Protein AF-X1B0P6-F1 (afdb_monomer)

Secondary structure (DSSP, 8-state):
------TT--HHHHHHHHHHT---------------TTEEEPPTTSPTT-EEEETTEEEEEETTEEEEP---HHHHHHHHHHHHHHHHHHHHHHHHHH---HHHHHHHHHHHHHHHHHHHHHH--TTSHHHHHHHTTSTTHHHHHTTEEE-TT--EEE-GGGTS--S---------SSHHHHHHHHHHHHSS--HHHHHHHHHTSS-S--HHHHHHHHHHH--

Organism: NCBI:txid412755

Sequence (223 aa):
ALVNEDENFSITDALDNAVSRLEANITDYERDIEEDSSKILADPDVRNYTYTFINDEPYYRENAFMRKIYATDKTLERIKGLQSIREITRNIINIQTEGCSRQHLKEQQAILNEKYDRFVKKYGYITSRGNNIAFRDDNDYPLLCSLEVVDENKNVTKADMFTKQTIRSLDKITEVDTANEALAVSLNELGKVDISFMTELYDNTAFKTKSIKCFIDIFNDCM

Structure (mmCIF, N/CA/C/O backbone):
data_AF-X1B0P6-F1
#
_entry.id   AF-X1B0P6-F1
#
loop_
_atom_site.group_PDB
_atom_site.id
_atom_site.type_symbol
_atom_site.label_atom_id
_atom_site.label_alt_id
_atom_site.label_comp_id
_atom_site.label_asym_id
_atom_site.label_entity_id
_atom_site.label_seq_id
_atom_site.pdbx_PDB_ins_code
_atom_site.Cartn_x
_atom_site.Cartn_y
_atom_site.Cartn_z
_atom_site.occupancy
_atom_site.B_iso_or_equiv
_atom_site.auth_seq_id
_atom_site.auth_comp_id
_atom_site.auth_asym_id
_atom_site.auth_atom_id
_atom_site.pdbx_PDB_model_num
ATOM 1 N N . ALA A 1 1 ? 28.193 -51.921 -2.097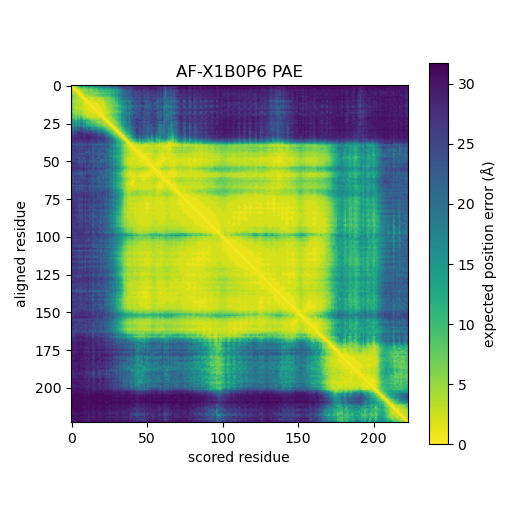 1.00 44.78 1 ALA A N 1
ATOM 2 C CA . ALA A 1 1 ? 27.839 -52.042 -0.674 1.00 44.78 1 ALA A CA 1
ATOM 3 C C . ALA A 1 1 ? 28.799 -51.158 0.109 1.00 44.78 1 ALA A C 1
ATOM 5 O O . ALA A 1 1 ? 29.995 -51.286 -0.097 1.00 44.78 1 ALA A O 1
ATOM 6 N N . LEU A 1 2 ? 28.287 -50.212 0.898 1.00 57.34 2 LEU A N 1
ATOM 7 C CA . LEU A 1 2 ? 29.070 -49.399 1.842 1.00 57.34 2 LEU A CA 1
ATOM 8 C C . LEU A 1 2 ? 28.795 -49.937 3.250 1.00 57.34 2 LEU A C 1
ATOM 10 O O . LEU A 1 2 ? 28.263 -49.236 4.103 1.00 57.34 2 LEU A O 1
ATOM 14 N N . VAL A 1 3 ? 29.030 -51.232 3.437 1.00 65.00 3 VAL A N 1
ATOM 15 C CA . VAL A 1 3 ? 28.874 -51.890 4.733 1.00 65.00 3 VAL A CA 1
ATOM 16 C C . VAL A 1 3 ? 30.272 -52.284 5.161 1.00 65.00 3 VAL A C 1
ATOM 18 O O . VAL A 1 3 ? 30.985 -52.928 4.394 1.00 65.00 3 VAL A O 1
ATOM 21 N N . ASN A 1 4 ? 30.685 -51.813 6.333 1.00 74.06 4 ASN A N 1
ATOM 22 C CA . ASN A 1 4 ? 31.932 -52.252 6.930 1.00 74.06 4 ASN A CA 1
ATOM 23 C C . ASN A 1 4 ? 31.707 -53.653 7.517 1.00 74.06 4 ASN A C 1
ATOM 25 O O . ASN A 1 4 ? 30.818 -53.817 8.348 1.00 74.06 4 ASN A O 1
ATOM 29 N N . GLU A 1 5 ? 32.459 -54.643 7.038 1.00 78.75 5 GLU A N 1
ATOM 30 C CA . GLU A 1 5 ? 32.327 -56.054 7.432 1.00 78.75 5 GLU A CA 1
ATOM 31 C C . GLU A 1 5 ? 33.299 -56.457 8.559 1.00 78.75 5 GLU A C 1
ATOM 33 O O . GLU A 1 5 ? 33.377 -57.630 8.913 1.00 78.75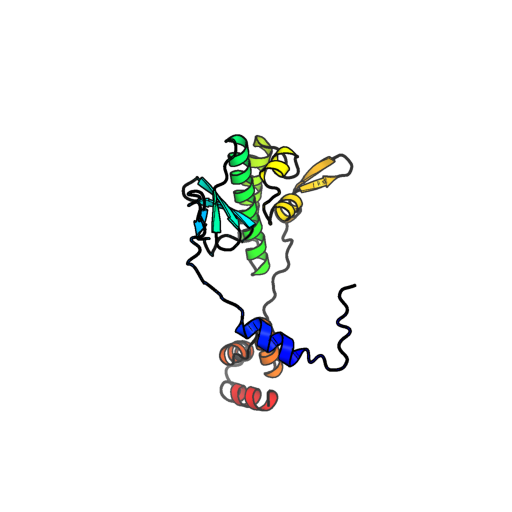 5 GLU A O 1
ATOM 38 N N . ASP A 1 6 ? 34.045 -55.508 9.133 1.00 82.31 6 ASP A N 1
ATOM 39 C CA . ASP A 1 6 ? 34.953 -55.770 10.253 1.00 82.31 6 ASP A CA 1
ATOM 40 C C . ASP A 1 6 ? 34.179 -55.891 11.582 1.00 82.31 6 ASP A C 1
ATOM 42 O O . ASP A 1 6 ? 33.569 -54.932 12.061 1.00 82.31 6 ASP A O 1
ATOM 46 N N . GLU A 1 7 ? 34.211 -57.086 12.183 1.00 74.69 7 GLU A N 1
ATOM 47 C CA . GLU A 1 7 ? 33.506 -57.424 13.430 1.00 74.69 7 GLU A CA 1
ATOM 48 C C . GLU A 1 7 ? 33.971 -56.606 14.646 1.00 74.69 7 GLU A C 1
ATOM 50 O O . GLU A 1 7 ? 33.211 -56.462 15.603 1.00 74.69 7 GLU A O 1
ATOM 55 N N . ASN A 1 8 ? 35.180 -56.035 14.614 1.00 81.81 8 ASN A N 1
ATOM 56 C CA . ASN A 1 8 ? 35.713 -55.179 15.681 1.00 81.81 8 ASN A CA 1
ATOM 57 C C . ASN A 1 8 ? 35.739 -53.696 15.288 1.00 81.81 8 ASN A C 1
ATOM 59 O O . ASN A 1 8 ? 36.448 -52.897 15.907 1.00 81.81 8 ASN A O 1
ATOM 63 N N . PHE A 1 9 ? 34.978 -53.306 14.264 1.00 83.00 9 PHE A N 1
ATOM 64 C CA . PHE A 1 9 ? 34.941 -51.921 13.830 1.00 83.00 9 PHE A CA 1
ATOM 65 C C . PHE A 1 9 ? 34.320 -51.003 14.884 1.00 83.00 9 PHE A C 1
ATOM 67 O O . PHE A 1 9 ? 33.126 -51.051 15.185 1.00 83.00 9 PHE A O 1
ATOM 74 N N . SER A 1 10 ? 35.141 -50.089 15.382 1.00 84.44 10 SER A N 1
ATOM 75 C CA . SER A 1 10 ? 34.731 -49.016 16.273 1.00 84.44 10 SER A CA 1
ATOM 76 C C . SER A 1 10 ? 34.546 -47.733 15.468 1.00 84.44 10 SER A C 1
ATOM 78 O O . SER A 1 10 ? 35.505 -47.156 14.950 1.00 84.44 10 SER A O 1
ATOM 80 N N . ILE A 1 11 ? 33.294 -47.276 15.353 1.00 84.38 11 ILE A N 1
ATOM 81 C CA . ILE A 1 11 ? 32.960 -46.020 14.662 1.00 84.38 11 ILE A CA 1
ATOM 82 C C . ILE A 1 11 ? 33.684 -44.843 15.315 1.00 84.38 11 ILE A C 1
ATOM 84 O O . ILE A 1 11 ? 34.140 -43.953 14.606 1.00 84.38 11 ILE A O 1
ATOM 88 N N . THR A 1 12 ? 33.804 -44.844 16.643 1.00 87.81 12 THR A N 1
ATOM 89 C CA . THR A 1 12 ? 34.483 -43.786 17.398 1.00 87.81 12 THR A CA 1
ATOM 90 C C . THR A 1 12 ? 35.958 -43.704 17.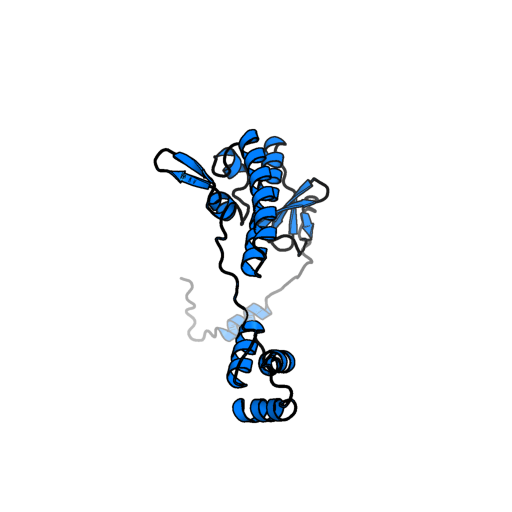033 1.00 87.81 12 THR A C 1
ATOM 92 O O . THR A 1 12 ? 36.417 -42.635 16.644 1.00 87.81 12 THR A O 1
ATOM 95 N N . ASP A 1 13 ? 36.668 -44.836 17.019 1.00 86.31 13 ASP A N 1
ATOM 96 C CA . ASP A 1 13 ? 38.093 -44.851 16.666 1.00 86.31 13 ASP A CA 1
ATOM 97 C C . ASP A 1 13 ? 38.309 -44.476 15.197 1.00 86.31 13 ASP A C 1
ATOM 99 O O . ASP A 1 13 ? 39.266 -43.784 14.849 1.00 86.31 13 ASP A O 1
ATOM 103 N N . ALA A 1 14 ? 37.396 -44.899 14.319 1.00 85.88 14 ALA A N 1
ATOM 104 C CA . ALA A 1 14 ? 37.435 -44.545 12.908 1.00 85.88 14 ALA A CA 1
ATOM 105 C C . ALA A 1 14 ? 37.194 -43.047 12.675 1.00 85.88 14 ALA A C 1
ATOM 107 O O . ALA A 1 14 ? 37.865 -42.449 11.829 1.00 85.88 14 ALA A O 1
ATOM 108 N N . LEU A 1 15 ? 36.271 -42.435 13.425 1.00 86.50 15 LEU A N 1
ATOM 109 C CA . LEU A 1 15 ? 36.003 -41.000 13.351 1.00 86.50 15 LEU A CA 1
ATOM 110 C C . LEU A 1 15 ? 37.196 -40.201 13.874 1.00 86.50 15 LEU A C 1
ATOM 112 O O . LEU A 1 15 ? 37.648 -39.280 13.197 1.00 86.50 15 LEU A O 1
ATOM 116 N N . ASP A 1 16 ? 37.743 -40.591 15.024 1.00 89.25 16 ASP A N 1
ATOM 117 C CA . ASP A 1 16 ? 38.897 -39.927 15.632 1.00 89.25 16 ASP A CA 1
ATOM 118 C C . ASP A 1 16 ? 40.119 -40.007 14.713 1.00 89.25 16 ASP A C 1
ATOM 120 O O . ASP A 1 16 ? 40.822 -39.015 14.502 1.00 89.25 16 ASP A O 1
ATOM 124 N N . ASN A 1 17 ? 40.332 -41.160 14.071 1.00 87.19 17 ASN A N 1
ATOM 125 C CA . ASN A 1 17 ? 41.396 -41.316 13.088 1.00 87.19 17 ASN A CA 1
ATOM 126 C C . ASN A 1 17 ? 41.166 -40.430 11.855 1.00 87.19 17 ASN A C 1
ATOM 128 O O . ASN A 1 17 ? 42.092 -39.754 11.407 1.00 87.19 17 ASN A O 1
ATOM 132 N N . ALA A 1 18 ? 39.943 -40.393 11.325 1.00 87.31 18 ALA A N 1
ATOM 133 C CA . ALA A 1 18 ? 39.602 -39.574 10.165 1.00 87.31 18 ALA A CA 1
ATOM 134 C C . ALA A 1 18 ? 39.774 -38.074 10.445 1.00 87.31 18 ALA A C 1
ATOM 136 O O . ALA A 1 18 ? 40.360 -37.366 9.628 1.00 87.31 18 ALA A O 1
ATOM 137 N N . VAL A 1 19 ? 39.336 -37.604 11.615 1.00 85.00 19 VAL A N 1
ATOM 138 C CA . VAL A 1 19 ? 39.513 -36.212 12.051 1.00 85.00 19 VAL A CA 1
ATOM 139 C C . VAL A 1 19 ? 40.994 -35.894 12.265 1.00 85.00 19 VAL A C 1
ATOM 141 O O . VAL A 1 19 ? 41.451 -34.840 11.834 1.00 85.00 19 VAL A O 1
AT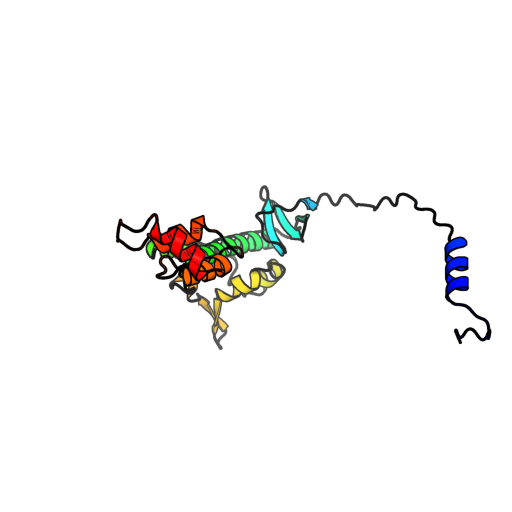OM 144 N N . SER A 1 20 ? 41.777 -36.812 12.846 1.00 84.88 20 SER A N 1
ATOM 145 C CA . SER A 1 20 ? 43.223 -36.608 13.060 1.00 84.88 20 SER A CA 1
ATOM 146 C C . SER A 1 20 ? 44.032 -36.472 11.765 1.00 84.88 20 SER A C 1
ATOM 148 O O . SER A 1 20 ? 45.100 -35.867 11.764 1.00 84.88 20 SER A O 1
ATOM 150 N N . ARG A 1 21 ? 43.523 -37.027 10.658 1.00 88.19 21 ARG A N 1
ATOM 151 C CA . ARG A 1 21 ? 44.134 -36.954 9.322 1.00 88.19 21 ARG A CA 1
ATOM 152 C C . ARG A 1 21 ? 43.580 -35.810 8.479 1.00 88.19 21 ARG A C 1
ATOM 154 O O . ARG A 1 21 ? 43.963 -35.674 7.318 1.00 88.19 21 ARG A O 1
ATOM 161 N N . LEU A 1 22 ? 42.648 -35.030 9.020 1.00 84.38 22 LEU A N 1
ATOM 162 C CA . LEU A 1 22 ? 42.034 -33.934 8.299 1.00 84.38 22 LEU A CA 1
ATOM 163 C C . LEU A 1 22 ? 43.005 -32.750 8.272 1.00 84.38 22 LEU A C 1
ATOM 165 O O . LEU A 1 22 ? 43.098 -31.966 9.212 1.00 84.38 22 LEU A O 1
ATOM 169 N N . GLU A 1 23 ? 43.741 -32.623 7.174 1.00 81.38 23 GLU A N 1
ATOM 170 C CA . GLU A 1 23 ? 44.542 -31.434 6.899 1.00 81.38 23 GLU A CA 1
ATOM 171 C C . GLU A 1 23 ? 43.618 -30.319 6.389 1.00 81.38 23 GLU A C 1
ATOM 173 O O . GLU A 1 23 ? 43.282 -30.248 5.206 1.00 81.38 23 GLU A O 1
ATOM 178 N N . ALA A 1 24 ? 43.161 -29.452 7.296 1.00 73.19 24 ALA A N 1
ATOM 179 C CA . ALA A 1 24 ? 42.415 -28.252 6.936 1.00 73.19 24 ALA A CA 1
ATOM 180 C C . ALA A 1 24 ? 43.377 -27.083 6.711 1.00 73.19 24 ALA A C 1
ATOM 182 O O . ALA A 1 24 ? 44.047 -26.628 7.636 1.00 73.19 24 ALA A O 1
ATOM 183 N N . ASN A 1 25 ? 43.392 -26.555 5.491 1.00 77.62 25 ASN A N 1
ATOM 184 C CA . ASN A 1 25 ? 43.953 -25.241 5.219 1.00 77.62 25 ASN A CA 1
ATOM 185 C C . ASN A 1 25 ? 42.791 -24.253 5.081 1.00 77.62 25 ASN A C 1
ATOM 187 O O . ASN A 1 25 ? 42.079 -24.265 4.077 1.00 77.62 25 ASN A O 1
ATOM 191 N N . ILE A 1 26 ? 42.552 -23.453 6.123 1.00 71.56 26 ILE A N 1
ATOM 192 C CA . ILE A 1 26 ? 41.569 -22.367 6.074 1.00 71.56 26 ILE A CA 1
ATOM 193 C C . ILE A 1 26 ? 42.264 -21.192 5.399 1.00 71.56 26 ILE A C 1
ATOM 195 O O . ILE A 1 26 ? 42.917 -20.378 6.046 1.00 71.56 26 ILE A O 1
ATOM 199 N N . THR A 1 27 ? 42.166 -21.146 4.077 1.00 71.31 27 THR A N 1
ATOM 200 C CA . THR A 1 27 ? 42.546 -19.963 3.313 1.00 71.31 27 THR A CA 1
ATOM 201 C C . THR A 1 27 ? 41.483 -18.893 3.505 1.00 71.31 27 THR A C 1
ATOM 203 O O . THR A 1 27 ? 40.291 -19.215 3.506 1.00 71.31 27 THR A O 1
ATOM 206 N N . ASP A 1 28 ? 41.893 -17.630 3.600 1.00 66.19 28 ASP A N 1
ATOM 207 C CA . ASP A 1 28 ? 40.962 -16.521 3.434 1.00 66.19 28 ASP A CA 1
ATOM 208 C C . ASP A 1 28 ? 40.307 -16.661 2.057 1.00 66.19 28 ASP A C 1
ATOM 210 O O . ASP A 1 28 ? 40.942 -16.521 1.012 1.00 66.19 28 ASP A O 1
ATOM 214 N N . TYR A 1 29 ? 39.031 -17.038 2.060 1.00 59.50 29 TYR A N 1
ATOM 215 C CA . TYR A 1 29 ? 38.205 -16.984 0.872 1.00 59.50 29 TYR A CA 1
ATOM 216 C C . TYR A 1 29 ? 37.745 -15.538 0.754 1.00 59.50 29 TYR A C 1
ATOM 218 O O . TYR A 1 29 ? 36.788 -15.125 1.420 1.00 59.50 29 TYR A O 1
ATOM 226 N N . GLU A 1 30 ? 38.442 -14.761 -0.072 1.00 56.84 30 GLU A N 1
ATOM 227 C CA . GLU A 1 30 ? 37.854 -13.557 -0.638 1.00 56.84 30 GLU A CA 1
ATOM 228 C C . GLU A 1 30 ? 36.607 -14.025 -1.387 1.00 56.84 30 GLU A C 1
ATOM 230 O O . GLU A 1 30 ? 36.666 -14.587 -2.479 1.00 56.84 30 GLU A O 1
ATOM 235 N N . ARG A 1 31 ? 35.439 -13.867 -0.753 1.00 51.94 31 ARG A N 1
ATOM 236 C CA . ARG A 1 31 ? 34.216 -13.785 -1.534 1.00 51.94 31 ARG A CA 1
ATOM 237 C C . ARG A 1 31 ? 34.496 -12.662 -2.512 1.00 51.94 31 ARG A C 1
ATOM 239 O O . ARG A 1 31 ? 34.721 -11.541 -2.057 1.00 51.94 31 ARG A O 1
ATOM 246 N N . ASP A 1 32 ? 34.424 -12.960 -3.803 1.00 44.69 32 ASP A N 1
ATOM 247 C CA . ASP A 1 32 ? 34.057 -11.965 -4.794 1.00 44.69 32 ASP A CA 1
ATOM 248 C C . ASP A 1 32 ? 32.690 -11.430 -4.347 1.00 44.69 32 ASP A C 1
ATOM 250 O O . ASP A 1 32 ? 31.621 -11.873 -4.769 1.00 44.69 32 ASP A O 1
ATOM 254 N N . ILE A 1 33 ? 32.703 -10.495 -3.398 1.00 49.81 33 ILE A N 1
ATOM 255 C CA . ILE A 1 33 ? 31.740 -9.425 -3.400 1.00 49.81 33 ILE A CA 1
ATOM 256 C C . ILE A 1 33 ? 32.116 -8.740 -4.703 1.00 49.81 33 ILE A C 1
ATOM 258 O O . ILE A 1 33 ? 32.972 -7.862 -4.725 1.00 49.81 33 ILE A O 1
ATOM 262 N N . GLU A 1 34 ? 31.536 -9.192 -5.819 1.00 46.44 34 GLU A N 1
ATOM 263 C CA . GLU A 1 34 ? 31.236 -8.242 -6.871 1.00 46.44 34 GLU A CA 1
ATOM 264 C C . GLU A 1 34 ? 30.593 -7.092 -6.103 1.00 46.44 34 GLU A C 1
ATOM 266 O O . GLU A 1 34 ? 29.517 -7.270 -5.517 1.00 46.44 34 GLU A O 1
ATOM 271 N N . GLU A 1 35 ? 31.331 -5.990 -5.941 1.00 47.66 35 GLU A N 1
ATOM 272 C CA . GLU A 1 35 ? 30.803 -4.727 -5.459 1.00 47.66 35 GLU A CA 1
ATOM 273 C C . GLU A 1 35 ? 29.733 -4.357 -6.473 1.00 47.66 35 GLU A C 1
ATOM 275 O O . GLU A 1 35 ? 29.943 -3.633 -7.445 1.00 47.66 35 GLU A O 1
ATOM 280 N N . ASP A 1 36 ? 28.567 -4.957 -6.291 1.00 54.19 36 ASP A N 1
ATOM 281 C CA . ASP A 1 36 ? 27.369 -4.644 -7.003 1.00 54.19 36 ASP A CA 1
ATOM 282 C C . ASP A 1 36 ? 27.026 -3.264 -6.471 1.00 54.19 36 ASP A C 1
ATOM 284 O O . ASP A 1 36 ? 26.333 -3.119 -5.468 1.00 54.19 36 ASP A O 1
ATOM 288 N N . SER A 1 37 ? 27.596 -2.239 -7.109 1.00 60.62 37 SER A N 1
ATOM 289 C CA . SER A 1 37 ? 27.368 -0.813 -6.841 1.00 60.62 37 SER A CA 1
ATOM 290 C C . SER A 1 37 ? 25.877 -0.443 -6.792 1.00 60.62 37 SER A C 1
ATOM 292 O O . SER A 1 37 ? 25.515 0.667 -6.414 1.00 60.62 37 SER A O 1
ATOM 294 N N . SER A 1 38 ? 24.998 -1.382 -7.153 1.00 71.50 38 SER A N 1
ATOM 295 C CA . SER A 1 38 ? 23.555 -1.326 -7.002 1.00 71.50 38 SER A CA 1
ATOM 296 C C . SER A 1 38 ? 23.027 -1.688 -5.601 1.00 71.50 38 SER A C 1
ATOM 298 O O . SER A 1 38 ? 21.827 -1.530 -5.377 1.00 71.50 38 SER A O 1
ATOM 300 N N . LYS A 1 39 ? 23.852 -2.162 -4.656 1.00 86.56 39 LYS A N 1
ATOM 301 C CA . LYS A 1 39 ? 23.427 -2.573 -3.307 1.00 86.56 39 LYS A CA 1
ATOM 302 C C . LYS A 1 39 ? 23.930 -1.623 -2.229 1.00 86.56 39 LYS A C 1
ATOM 304 O O . LYS A 1 39 ? 25.127 -1.418 -2.064 1.00 86.56 39 LYS A O 1
ATOM 309 N N . ILE A 1 40 ? 22.997 -1.107 -1.439 1.00 91.12 40 ILE A N 1
ATOM 310 C CA . ILE A 1 40 ? 23.271 -0.289 -0.252 1.00 91.12 40 ILE A CA 1
ATOM 311 C C . ILE A 1 40 ? 22.704 -0.968 0.998 1.00 91.12 40 ILE A C 1
ATOM 313 O O . ILE A 1 40 ? 21.907 -1.904 0.898 1.00 91.12 40 ILE A O 1
ATOM 317 N N . LEU A 1 41 ? 23.109 -0.511 2.184 1.00 92.69 41 LEU A N 1
ATOM 318 C CA . LEU A 1 41 ? 22.515 -0.977 3.439 1.00 92.69 41 LEU A CA 1
ATOM 319 C C . LEU A 1 41 ? 21.030 -0.604 3.510 1.00 92.69 41 LEU A C 1
ATOM 321 O O . LEU A 1 41 ? 20.624 0.462 3.052 1.00 92.69 41 LEU A O 1
ATOM 325 N N . ALA A 1 42 ? 20.226 -1.494 4.091 1.00 92.38 42 ALA A N 1
ATOM 326 C CA . ALA A 1 42 ? 18.806 -1.251 4.284 1.00 92.38 42 ALA A CA 1
ATOM 327 C C . ALA A 1 42 ? 18.527 -0.147 5.301 1.00 92.38 42 ALA A C 1
ATOM 329 O O . ALA A 1 42 ? 18.986 -0.201 6.439 1.00 92.38 42 ALA A O 1
ATOM 330 N N . ASP A 1 43 ? 17.686 0.797 4.888 1.00 92.19 43 ASP A N 1
ATOM 331 C CA . ASP A 1 43 ? 16.985 1.696 5.791 1.00 92.19 43 ASP A CA 1
ATOM 332 C C . ASP A 1 43 ? 16.052 0.880 6.718 1.00 92.19 43 ASP A C 1
ATOM 334 O O . ASP A 1 43 ? 15.212 0.111 6.216 1.00 92.19 43 ASP A O 1
ATOM 338 N N . PRO A 1 44 ? 16.195 0.994 8.053 1.00 91.50 44 PRO A N 1
ATOM 339 C CA . PRO A 1 44 ? 15.341 0.291 9.004 1.00 91.50 44 PRO A CA 1
ATOM 340 C C . PRO A 1 44 ? 13.860 0.678 8.889 1.00 91.50 44 PRO A C 1
ATOM 342 O O . PRO A 1 44 ? 13.017 -0.189 9.137 1.00 9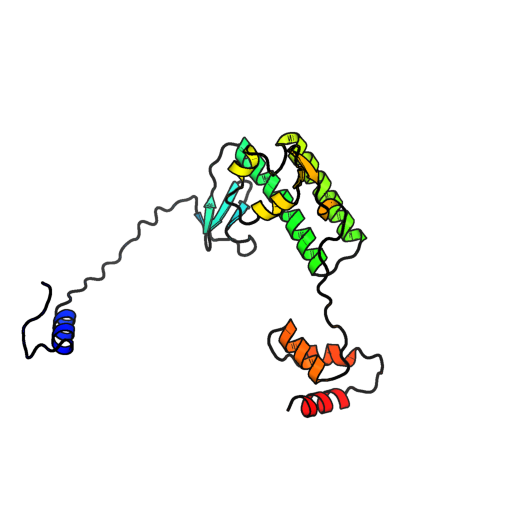1.50 44 PRO A O 1
ATOM 345 N N . ASP A 1 45 ? 13.544 1.900 8.451 1.00 91.31 45 ASP A N 1
ATOM 346 C CA . ASP A 1 45 ? 12.177 2.435 8.387 1.00 91.31 45 ASP A CA 1
ATOM 347 C C . ASP A 1 45 ? 11.397 1.925 7.164 1.00 91.31 45 ASP A C 1
ATOM 349 O O . ASP A 1 45 ? 10.163 1.898 7.147 1.00 91.31 45 ASP A O 1
ATOM 353 N N . VAL A 1 46 ? 12.097 1.457 6.128 1.00 93.06 46 VAL A N 1
ATOM 354 C CA . VAL A 1 46 ? 11.474 0.925 4.908 1.00 93.06 46 VAL A CA 1
ATOM 355 C C . VAL A 1 46 ? 11.126 -0.540 5.096 1.00 93.06 46 VAL A C 1
ATOM 357 O O . VAL A 1 46 ? 12.016 -1.347 5.281 1.00 93.06 46 VAL A O 1
ATOM 360 N N . ARG A 1 47 ? 9.869 -0.959 4.966 1.00 93.19 47 ARG A N 1
ATOM 361 C CA . ARG A 1 47 ? 9.478 -2.368 5.172 1.00 93.19 47 ARG A CA 1
ATOM 362 C C . ARG A 1 47 ? 10.247 -3.348 4.265 1.00 93.19 47 ARG A C 1
ATOM 364 O O . ARG A 1 47 ? 10.507 -3.071 3.095 1.00 93.19 47 ARG A O 1
ATOM 371 N N . ASN A 1 48 ? 10.588 -4.525 4.792 1.00 95.75 48 ASN A N 1
ATOM 372 C CA . ASN A 1 48 ? 11.270 -5.559 4.010 1.00 95.75 48 ASN A CA 1
ATOM 373 C C . ASN A 1 48 ? 10.408 -6.046 2.828 1.00 95.75 48 ASN A C 1
ATOM 375 O O . ASN A 1 48 ? 9.185 -6.137 2.964 1.00 95.75 48 ASN A O 1
ATOM 379 N N . TYR A 1 49 ? 11.048 -6.391 1.708 1.00 96.12 49 TYR A N 1
ATOM 380 C CA . TYR A 1 49 ? 10.410 -6.836 0.462 1.00 96.12 49 TYR A CA 1
ATOM 381 C C . TYR A 1 49 ? 9.472 -5.797 -0.160 1.00 96.12 49 TYR A C 1
ATOM 383 O O . TYR A 1 49 ? 8.411 -6.130 -0.687 1.00 96.12 49 TYR A O 1
ATOM 391 N N . THR A 1 50 ? 9.851 -4.520 -0.080 1.00 97.25 50 THR A N 1
ATOM 392 C CA . THR A 1 50 ? 9.094 -3.421 -0.688 1.00 97.25 50 THR A CA 1
ATOM 393 C C . THR A 1 50 ? 9.987 -2.511 -1.522 1.00 97.25 50 THR A C 1
ATOM 395 O O . THR A 1 50 ? 11.196 -2.406 -1.286 1.00 97.25 50 THR A O 1
ATOM 398 N N . TYR A 1 51 ? 9.386 -1.849 -2.510 1.00 96.62 51 TYR A N 1
ATOM 399 C CA . TYR A 1 51 ? 10.038 -0.788 -3.273 1.00 96.62 51 TYR A CA 1
ATOM 400 C C . TYR A 1 51 ? 10.099 0.513 -2.473 1.00 96.62 51 TYR A C 1
ATOM 402 O O . TYR A 1 51 ? 9.129 0.881 -1.808 1.00 96.62 51 TYR A O 1
ATOM 410 N N . THR A 1 52 ? 11.194 1.251 -2.607 1.00 95.69 52 THR A N 1
ATOM 411 C CA . THR A 1 52 ? 11.375 2.609 -2.081 1.00 95.69 52 THR A CA 1
ATOM 412 C C . THR A 1 52 ? 12.165 3.453 -3.079 1.00 95.69 52 THR A C 1
ATOM 414 O O . THR A 1 52 ? 12.767 2.910 -4.005 1.00 95.69 52 THR A O 1
ATOM 417 N N . PHE A 1 53 ? 12.163 4.773 -2.916 1.00 93.62 53 PHE A N 1
ATOM 418 C CA . PHE A 1 53 ? 12.973 5.677 -3.731 1.00 93.62 53 PHE A CA 1
ATOM 419 C C . PHE A 1 53 ? 13.908 6.474 -2.833 1.00 93.62 53 PHE A C 1
ATOM 421 O O . PHE A 1 53 ? 13.462 7.132 -1.896 1.00 93.62 53 PHE A O 1
ATOM 428 N N . ILE A 1 54 ? 15.199 6.437 -3.145 1.00 90.88 54 ILE A N 1
ATOM 429 C CA . ILE A 1 54 ? 16.246 7.168 -2.431 1.00 90.88 54 ILE A CA 1
ATOM 430 C C . ILE A 1 54 ? 16.897 8.098 -3.447 1.00 90.88 54 ILE A C 1
ATOM 432 O O . ILE A 1 54 ? 17.396 7.635 -4.467 1.00 90.88 54 ILE A O 1
ATOM 436 N N . ASN A 1 55 ? 16.861 9.410 -3.194 1.00 87.25 55 ASN A N 1
ATOM 437 C CA . ASN A 1 55 ? 17.345 10.437 -4.130 1.00 87.25 55 ASN A CA 1
ATOM 438 C C . ASN A 1 55 ? 16.746 10.299 -5.547 1.00 87.25 55 ASN A C 1
ATOM 440 O O . ASN A 1 55 ? 17.463 10.374 -6.539 1.00 87.25 55 ASN A O 1
ATOM 444 N N . ASP A 1 56 ? 15.432 10.052 -5.627 1.00 86.25 56 ASP A N 1
ATOM 445 C CA . ASP A 1 56 ? 14.684 9.768 -6.867 1.00 86.25 56 ASP A CA 1
ATOM 446 C C . ASP A 1 56 ? 15.106 8.495 -7.632 1.00 86.25 56 ASP A C 1
ATOM 448 O O . ASP A 1 56 ? 14.557 8.208 -8.698 1.00 86.25 56 ASP A O 1
ATOM 452 N N . GLU A 1 57 ? 15.987 7.667 -7.070 1.00 90.31 57 GLU A N 1
ATOM 453 C CA . GLU A 1 57 ? 16.354 6.376 -7.645 1.00 90.31 57 GLU A CA 1
ATOM 454 C C . GLU A 1 57 ? 15.572 5.221 -6.997 1.00 90.31 57 GLU A C 1
ATOM 456 O O . GLU A 1 57 ? 15.423 5.188 -5.774 1.00 90.31 57 GLU A O 1
ATOM 461 N N . PRO A 1 58 ? 15.080 4.251 -7.785 1.00 93.12 58 PRO A N 1
ATOM 462 C CA . PRO A 1 58 ? 14.273 3.141 -7.291 1.00 93.12 58 PRO A CA 1
ATOM 463 C C . PRO A 1 58 ? 15.144 2.041 -6.666 1.00 93.12 58 PRO A C 1
ATOM 465 O O . PRO A 1 58 ? 16.066 1.512 -7.291 1.00 93.12 58 PRO A O 1
ATOM 468 N N . TYR A 1 59 ? 14.782 1.621 -5.462 1.00 95.44 59 TYR A N 1
ATOM 469 C CA . TYR A 1 59 ? 15.390 0.508 -4.744 1.00 95.44 59 TYR A CA 1
ATOM 470 C C . TYR A 1 59 ? 14.324 -0.490 -4.296 1.00 95.44 59 TYR A C 1
ATOM 472 O O . TYR A 1 59 ? 13.153 -0.153 -4.129 1.00 95.44 59 TYR A O 1
ATOM 480 N N . TYR A 1 60 ? 14.735 -1.731 -4.080 1.00 95.62 60 TYR A N 1
ATOM 481 C CA . TYR A 1 60 ? 13.919 -2.779 -3.484 1.00 95.62 60 TYR A CA 1
ATOM 482 C C . TYR A 1 60 ? 14.657 -3.369 -2.287 1.00 95.62 60 TYR A C 1
ATOM 484 O O . TYR A 1 60 ? 15.817 -3.773 -2.409 1.00 95.62 60 TYR A O 1
ATOM 492 N N . ARG A 1 61 ? 14.011 -3.370 -1.116 1.00 95.50 61 ARG A N 1
ATOM 493 C CA . ARG A 1 61 ? 14.618 -3.866 0.124 1.00 95.50 61 ARG A CA 1
ATOM 494 C C . ARG A 1 61 ? 14.559 -5.391 0.170 1.00 95.50 61 ARG A C 1
ATOM 496 O O . ARG A 1 61 ? 13.478 -5.970 0.188 1.00 95.50 61 ARG A O 1
ATOM 503 N N . GLU A 1 62 ? 15.720 -6.019 0.291 1.00 93.94 62 GLU A N 1
ATOM 504 C CA . GLU A 1 62 ? 15.904 -7.455 0.497 1.00 93.94 62 GLU A CA 1
ATOM 505 C C . GLU A 1 62 ? 16.716 -7.667 1.782 1.00 93.94 62 GLU A C 1
ATOM 507 O O . GLU A 1 62 ? 17.947 -7.627 1.808 1.00 93.94 62 GLU A O 1
ATOM 512 N N . ASN A 1 63 ? 16.005 -7.899 2.883 1.00 93.12 63 ASN A N 1
ATOM 513 C CA . ASN A 1 63 ? 16.550 -8.087 4.224 1.00 93.12 63 ASN A CA 1
ATOM 514 C C . ASN A 1 63 ? 17.416 -6.904 4.690 1.00 93.12 63 ASN A C 1
ATOM 516 O O . ASN A 1 63 ? 16.884 -5.843 5.037 1.00 93.12 63 ASN A O 1
ATOM 520 N N . ALA A 1 64 ? 18.732 -7.116 4.742 1.00 93.44 64 ALA A N 1
ATOM 521 C CA . ALA A 1 64 ? 19.732 -6.162 5.211 1.00 93.44 64 ALA A CA 1
ATOM 522 C C . ALA A 1 64 ? 20.234 -5.216 4.109 1.00 93.44 64 ALA A C 1
ATOM 524 O O . ALA A 1 64 ? 20.980 -4.284 4.403 1.00 93.44 64 ALA A O 1
ATOM 525 N N . PHE A 1 65 ? 19.823 -5.436 2.859 1.00 93.56 65 PHE A N 1
ATOM 526 C CA . PHE A 1 65 ? 20.288 -4.669 1.710 1.00 93.56 65 PHE A CA 1
ATOM 527 C C . PHE A 1 65 ? 19.122 -4.047 0.945 1.00 93.56 65 PHE A C 1
ATOM 529 O O . PHE A 1 65 ? 17.994 -4.540 0.979 1.00 93.56 65 PHE A O 1
ATOM 536 N N . MET A 1 66 ? 19.399 -2.972 0.218 1.00 94.38 66 MET A N 1
ATOM 537 C CA . MET A 1 66 ? 18.512 -2.434 -0.808 1.00 94.38 66 MET A CA 1
ATOM 538 C C . MET A 1 66 ? 19.202 -2.539 -2.148 1.00 94.38 66 MET A C 1
ATOM 540 O O . MET A 1 66 ? 20.311 -2.040 -2.316 1.00 94.38 66 MET A O 1
ATOM 544 N N . ARG A 1 67 ? 18.532 -3.177 -3.100 1.00 93.62 67 ARG A N 1
ATOM 545 C CA . ARG A 1 67 ? 19.027 -3.388 -4.454 1.00 93.62 67 ARG A CA 1
ATOM 546 C C . ARG A 1 67 ? 18.378 -2.386 -5.396 1.00 93.62 67 ARG A C 1
ATOM 548 O O . ARG A 1 67 ? 17.151 -2.287 -5.441 1.00 93.62 67 ARG A O 1
ATOM 555 N N . LYS A 1 68 ? 19.185 -1.667 -6.169 1.00 93.06 68 LYS A N 1
ATOM 556 C CA . LYS A 1 68 ? 18.709 -0.730 -7.186 1.00 93.06 68 LYS A CA 1
ATOM 557 C C . LYS A 1 68 ? 17.910 -1.479 -8.248 1.00 93.06 68 LYS A C 1
ATOM 559 O O . LYS A 1 68 ? 18.268 -2.582 -8.673 1.00 93.06 68 LYS A O 1
ATOM 564 N N . ILE A 1 69 ? 16.805 -0.883 -8.671 1.00 92.25 69 ILE A N 1
ATOM 565 C CA . ILE A 1 69 ? 15.938 -1.435 -9.707 1.00 92.25 69 ILE A CA 1
ATOM 566 C C . ILE A 1 69 ? 16.243 -0.755 -11.035 1.00 92.25 69 ILE A C 1
ATOM 568 O O . ILE A 1 69 ? 16.123 0.457 -11.173 1.00 92.25 69 ILE A O 1
ATOM 572 N N . TYR A 1 70 ? 16.560 -1.555 -12.047 1.00 88.94 70 TYR A N 1
ATOM 573 C CA . TYR A 1 70 ? 16.683 -1.077 -13.418 1.00 88.94 70 TYR A CA 1
ATOM 574 C C . TYR A 1 70 ? 15.427 -1.468 -14.193 1.00 88.94 70 TYR A C 1
ATOM 576 O O . TYR A 1 70 ? 15.157 -2.648 -14.413 1.00 88.94 70 TYR A O 1
ATOM 584 N N . ALA A 1 71 ? 14.635 -0.476 -14.591 1.00 88.44 71 ALA A N 1
ATOM 585 C CA . ALA A 1 71 ? 13.446 -0.674 -15.408 1.00 88.44 71 ALA A CA 1
ATOM 586 C C . ALA A 1 71 ? 13.225 0.533 -16.326 1.00 88.44 71 ALA A C 1
ATOM 588 O O . ALA A 1 71 ? 13.790 1.601 -16.116 1.00 88.44 71 ALA A O 1
ATOM 589 N N . THR A 1 72 ? 12.382 0.371 -17.347 1.00 92.75 72 THR A N 1
ATOM 590 C CA . THR A 1 72 ? 12.009 1.478 -18.245 1.00 92.75 72 THR A CA 1
ATOM 591 C C . THR A 1 72 ? 11.294 2.595 -17.482 1.00 92.75 72 THR A C 1
ATOM 593 O O . THR A 1 72 ? 10.524 2.282 -16.569 1.00 92.75 72 THR A O 1
ATOM 596 N N . ASP A 1 73 ? 11.410 3.847 -17.932 1.00 91.94 73 ASP A N 1
ATOM 597 C CA . ASP A 1 73 ? 10.758 5.019 -17.317 1.00 91.94 73 ASP A CA 1
ATOM 598 C C . ASP A 1 73 ? 9.273 4.788 -17.019 1.00 91.94 73 ASP A C 1
ATOM 600 O O . ASP A 1 73 ? 8.785 5.070 -15.931 1.00 91.94 73 ASP A O 1
ATOM 604 N N . LYS A 1 74 ? 8.542 4.171 -17.956 1.00 92.56 74 LYS A N 1
ATOM 605 C CA . LYS A 1 74 ? 7.115 3.866 -17.781 1.00 92.56 74 LYS A CA 1
ATOM 606 C C . LYS A 1 74 ? 6.841 2.898 -16.624 1.00 92.56 74 LYS A C 1
ATOM 608 O O . LYS A 1 74 ? 5.796 2.993 -15.985 1.00 92.56 74 LYS A O 1
ATOM 613 N N . THR A 1 75 ? 7.736 1.945 -16.381 1.00 93.62 75 THR A N 1
ATOM 614 C CA . THR A 1 75 ? 7.638 1.000 -15.260 1.00 93.62 75 THR A CA 1
ATOM 615 C C . THR A 1 75 ? 8.015 1.687 -13.954 1.00 93.62 75 THR A C 1
ATOM 617 O O . THR A 1 75 ? 7.288 1.534 -12.979 1.00 93.62 75 THR A O 1
ATOM 620 N N . LEU A 1 76 ? 9.071 2.504 -13.944 1.00 94.19 76 LEU A N 1
ATOM 621 C CA . LEU A 1 76 ? 9.475 3.272 -12.762 1.00 94.19 76 LEU A CA 1
ATOM 622 C C . LEU A 1 76 ? 8.380 4.227 -12.298 1.00 94.19 76 LEU A C 1
ATOM 624 O O . LEU A 1 76 ? 8.037 4.269 -11.121 1.00 94.19 76 LEU A O 1
ATOM 628 N N . GLU A 1 77 ? 7.752 4.914 -13.241 1.00 95.06 77 GLU A N 1
ATOM 629 C CA . GLU A 1 77 ? 6.621 5.792 -12.983 1.00 95.06 77 GLU A CA 1
ATOM 630 C C . GLU A 1 77 ? 5.404 5.058 -12.391 1.00 95.06 77 GLU A C 1
ATOM 632 O O . GLU A 1 77 ? 4.693 5.604 -11.543 1.00 95.06 77 GLU A O 1
ATOM 637 N N . ARG A 1 78 ? 5.159 3.807 -12.810 1.00 96.62 78 ARG A N 1
ATOM 638 C CA . ARG A 1 78 ? 4.127 2.953 -12.199 1.00 96.62 78 ARG A CA 1
ATOM 639 C C . ARG A 1 78 ? 4.504 2.565 -10.777 1.00 96.62 78 ARG A C 1
ATOM 641 O O . ARG A 1 78 ? 3.657 2.683 -9.898 1.00 96.62 78 ARG A O 1
ATOM 648 N N . ILE A 1 79 ? 5.751 2.142 -10.554 1.00 96.50 79 ILE A N 1
ATOM 649 C CA . ILE A 1 79 ? 6.260 1.776 -9.225 1.00 96.50 79 ILE A CA 1
ATOM 650 C C . ILE A 1 79 ? 6.133 2.970 -8.275 1.00 96.50 79 ILE A C 1
ATOM 652 O O . ILE A 1 79 ? 5.549 2.823 -7.207 1.00 96.50 79 ILE A O 1
ATOM 656 N N . LYS A 1 80 ? 6.566 4.167 -8.691 1.00 96.06 80 LYS A N 1
ATOM 657 C CA . LYS A 1 80 ? 6.453 5.411 -7.908 1.00 96.06 80 LYS A CA 1
ATOM 658 C C . LYS A 1 80 ? 4.999 5.741 -7.560 1.00 96.06 80 LYS A C 1
ATOM 660 O O . LYS A 1 80 ? 4.682 6.096 -6.427 1.00 96.06 80 LYS A O 1
ATOM 665 N N . GLY A 1 81 ? 4.092 5.593 -8.527 1.00 96.50 81 GLY A N 1
ATOM 666 C CA . GLY A 1 81 ? 2.660 5.799 -8.311 1.00 96.50 81 GLY A CA 1
ATOM 667 C C . GLY A 1 81 ? 2.051 4.815 -7.307 1.00 96.50 81 GLY A C 1
ATOM 668 O O . GLY A 1 81 ? 1.347 5.235 -6.390 1.00 96.50 81 GLY A O 1
ATOM 669 N N . LEU A 1 82 ? 2.350 3.521 -7.450 1.00 97.50 82 LEU A N 1
ATOM 670 C CA . LEU A 1 82 ? 1.837 2.461 -6.573 1.00 97.50 82 LEU A CA 1
ATOM 671 C C . LEU A 1 82 ? 2.430 2.542 -5.164 1.00 97.50 82 LEU A C 1
ATOM 673 O O . LEU A 1 82 ? 1.692 2.409 -4.192 1.00 97.50 82 LEU A O 1
ATOM 677 N N . GLN A 1 83 ? 3.722 2.847 -5.041 1.00 96.56 83 GLN A N 1
ATOM 678 C CA . GLN A 1 83 ? 4.386 3.115 -3.765 1.00 96.56 83 GLN A CA 1
ATOM 679 C C . GLN A 1 83 ? 3.703 4.264 -3.012 1.00 96.56 83 GLN A C 1
ATOM 681 O O . GLN A 1 83 ? 3.387 4.119 -1.834 1.00 96.56 83 GLN A O 1
ATOM 686 N N . SER A 1 84 ? 3.401 5.377 -3.691 1.00 96.44 84 SER A N 1
ATOM 687 C CA . SER A 1 84 ? 2.710 6.507 -3.057 1.00 96.44 84 SER A CA 1
ATOM 688 C C . SER A 1 84 ? 1.316 6.118 -2.547 1.00 96.44 84 SER A C 1
ATOM 690 O O . SER A 1 84 ? 0.937 6.499 -1.442 1.00 96.44 84 SER A O 1
ATOM 692 N N . ILE A 1 85 ? 0.557 5.323 -3.312 1.00 97.94 85 ILE A N 1
ATOM 693 C CA . ILE A 1 85 ? -0.753 4.810 -2.874 1.00 97.94 85 ILE A CA 1
ATOM 694 C C . ILE A 1 85 ? -0.594 3.855 -1.680 1.00 97.94 85 ILE A C 1
ATOM 696 O O . ILE A 1 85 ? -1.399 3.904 -0.746 1.00 97.94 85 ILE A O 1
ATOM 700 N N . ARG A 1 86 ? 0.447 3.016 -1.679 1.00 97.12 86 ARG A N 1
ATOM 701 C CA . ARG A 1 86 ? 0.764 2.071 -0.596 1.00 97.12 86 ARG A CA 1
ATOM 702 C C . ARG A 1 86 ? 1.045 2.791 0.711 1.00 97.12 86 ARG A C 1
ATOM 704 O O . ARG A 1 86 ? 0.478 2.413 1.730 1.00 97.12 86 ARG A O 1
ATOM 711 N N . GLU A 1 87 ? 1.873 3.829 0.684 1.00 96.12 87 GLU A N 1
ATOM 712 C CA . GLU A 1 87 ? 2.211 4.624 1.871 1.00 96.12 87 GLU A CA 1
ATOM 713 C C . GLU A 1 87 ? 0.965 5.241 2.506 1.00 96.12 87 GLU A C 1
ATOM 715 O O . GLU A 1 87 ? 0.743 5.086 3.705 1.00 96.12 87 GLU A O 1
ATOM 720 N N . ILE A 1 88 ? 0.094 5.850 1.698 1.00 96.88 88 ILE A N 1
ATOM 721 C CA . ILE A 1 88 ? -1.165 6.434 2.186 1.00 96.88 88 ILE A CA 1
ATOM 722 C C . ILE A 1 88 ? -2.092 5.344 2.733 1.00 96.88 88 ILE A C 1
ATOM 724 O O . ILE A 1 88 ? -2.700 5.511 3.787 1.00 96.88 88 ILE A O 1
ATOM 728 N N . THR A 1 89 ? -2.184 4.210 2.040 1.00 96.75 89 THR A N 1
ATOM 729 C CA . THR A 1 89 ? -3.003 3.067 2.463 1.00 96.75 89 THR A CA 1
ATOM 730 C C . THR A 1 89 ? -2.537 2.516 3.810 1.00 96.75 89 THR A C 1
ATOM 732 O O . THR A 1 89 ? -3.348 2.322 4.715 1.00 96.75 89 THR A O 1
ATOM 735 N N . ARG A 1 90 ? -1.227 2.316 3.984 1.00 95.31 90 ARG A N 1
ATOM 736 C CA . ARG A 1 90 ? -0.628 1.888 5.253 1.00 95.31 90 ARG A CA 1
ATOM 737 C C . ARG A 1 90 ? -0.832 2.927 6.351 1.00 95.31 90 ARG A C 1
ATOM 739 O O . ARG A 1 90 ? -1.184 2.545 7.461 1.00 95.31 90 ARG A O 1
ATOM 746 N N . ASN A 1 91 ? -0.712 4.215 6.035 1.00 94.62 91 ASN A N 1
ATOM 747 C CA . ASN A 1 91 ? -1.012 5.282 6.986 1.00 94.62 91 ASN A CA 1
ATOM 748 C C . ASN A 1 91 ? -2.473 5.220 7.464 1.00 94.62 91 ASN A C 1
ATOM 750 O O . ASN A 1 91 ? -2.724 5.229 8.663 1.00 94.62 91 ASN A O 1
ATOM 754 N N . ILE A 1 92 ? -3.435 5.064 6.545 1.00 94.94 92 ILE A N 1
ATOM 755 C CA . ILE A 1 92 ? -4.864 4.918 6.873 1.00 94.94 92 ILE A CA 1
ATOM 756 C C . ILE A 1 92 ? -5.116 3.706 7.784 1.00 94.94 92 ILE A C 1
ATOM 758 O O . ILE A 1 92 ? -5.927 3.791 8.706 1.00 94.94 92 ILE A O 1
ATOM 762 N N . ILE A 1 93 ? -4.433 2.586 7.539 1.00 94.12 93 ILE A N 1
ATOM 763 C CA . ILE A 1 93 ? -4.515 1.391 8.390 1.00 94.12 93 ILE A CA 1
ATOM 764 C C . ILE A 1 93 ? -3.991 1.697 9.794 1.00 94.12 93 ILE A C 1
ATOM 766 O O . ILE A 1 93 ? -4.671 1.386 10.773 1.00 94.12 93 ILE A O 1
ATOM 770 N N . ASN A 1 94 ? -2.825 2.334 9.895 1.00 92.44 94 ASN A N 1
ATOM 771 C CA . ASN A 1 94 ? -2.197 2.659 11.174 1.00 92.44 94 ASN A CA 1
ATOM 772 C C . ASN A 1 94 ? -3.073 3.609 12.000 1.00 92.44 94 ASN A C 1
ATOM 774 O O . ASN A 1 94 ? -3.428 3.267 13.124 1.00 92.44 94 ASN A O 1
ATOM 778 N N . ILE A 1 95 ? -3.541 4.725 11.425 1.00 91.31 95 ILE A N 1
ATOM 779 C CA . ILE A 1 95 ? -4.379 5.688 12.164 1.00 91.31 95 ILE A CA 1
ATOM 780 C C . ILE A 1 95 ? -5.719 5.088 12.609 1.00 91.31 95 ILE A C 1
ATOM 782 O O . ILE A 1 95 ? -6.262 5.475 13.641 1.00 91.31 95 ILE A O 1
ATOM 786 N N . GLN A 1 96 ? -6.296 4.154 11.842 1.00 91.06 96 GLN A N 1
ATOM 787 C CA . GLN A 1 96 ? -7.525 3.472 12.262 1.00 91.06 96 GLN A CA 1
ATOM 788 C C . GLN A 1 96 ? -7.249 2.478 13.389 1.00 91.06 96 GLN A C 1
ATOM 790 O O . GLN A 1 96 ? -8.064 2.359 14.300 1.00 91.06 96 GLN A O 1
ATOM 795 N N . THR A 1 97 ? -6.103 1.800 13.333 1.00 89.38 97 THR A N 1
ATOM 796 C CA . THR A 1 97 ? -5.666 0.830 14.345 1.00 89.38 97 THR A CA 1
ATOM 797 C C . THR A 1 97 ? -5.373 1.517 15.680 1.00 89.38 97 THR A C 1
ATOM 799 O O . THR A 1 97 ? -5.831 1.047 16.719 1.00 89.38 97 THR A O 1
ATOM 802 N N . GLU A 1 98 ? -4.673 2.653 15.650 1.00 86.81 98 GLU A N 1
ATOM 803 C CA . GLU A 1 98 ? -4.315 3.459 16.829 1.00 86.81 98 GLU A CA 1
ATOM 804 C C . GLU A 1 98 ? -5.499 4.240 17.420 1.00 86.81 98 GLU A C 1
ATOM 806 O O . GLU A 1 98 ? -5.451 4.658 18.574 1.00 86.81 98 GLU A O 1
ATOM 811 N N . GLY A 1 99 ? -6.570 4.415 16.642 1.00 83.50 99 GLY A N 1
ATOM 812 C CA . GLY A 1 99 ? -7.703 5.264 16.989 1.00 83.50 99 GLY A CA 1
ATOM 813 C C . GLY A 1 99 ? -7.484 6.702 16.515 1.00 83.50 99 GLY A C 1
ATOM 814 O O . GLY A 1 99 ? -6.610 7.419 16.991 1.00 83.50 99 GLY A O 1
ATOM 815 N N . CYS A 1 100 ? -8.315 7.156 15.576 1.00 82.19 100 CYS A N 1
ATOM 816 C CA . CYS A 1 100 ? -8.253 8.512 15.033 1.00 82.19 100 CYS A CA 1
ATOM 817 C C . CYS A 1 100 ? -9.627 9.184 15.007 1.00 82.19 100 CYS A C 1
ATOM 819 O O . CYS A 1 100 ? -10.679 8.541 15.056 1.00 82.19 100 CYS A O 1
ATOM 821 N N . SER A 1 101 ? -9.626 10.515 14.907 1.00 86.88 101 SER A N 1
ATOM 822 C CA . SER A 1 101 ? -10.862 11.271 14.739 1.00 86.88 101 SER A CA 1
ATOM 823 C C . SER A 1 101 ? -11.455 11.051 13.343 1.00 86.88 101 SER A C 1
ATOM 825 O O . SER A 1 101 ? -10.743 10.885 12.349 1.00 86.88 101 SER A O 1
ATOM 827 N N . ARG A 1 102 ? -12.788 11.141 13.237 1.00 86.25 102 ARG A N 1
ATOM 828 C CA . ARG A 1 102 ? -13.491 11.044 11.944 1.00 86.25 102 ARG A CA 1
ATOM 829 C C . ARG A 1 102 ? -13.018 12.085 10.927 1.00 86.25 102 ARG A C 1
ATOM 831 O O . ARG A 1 102 ? -13.088 11.828 9.730 1.00 86.25 102 ARG A O 1
ATOM 838 N N . GLN A 1 103 ? -12.589 13.261 11.386 1.00 89.25 103 GLN A N 1
ATOM 839 C CA . GLN A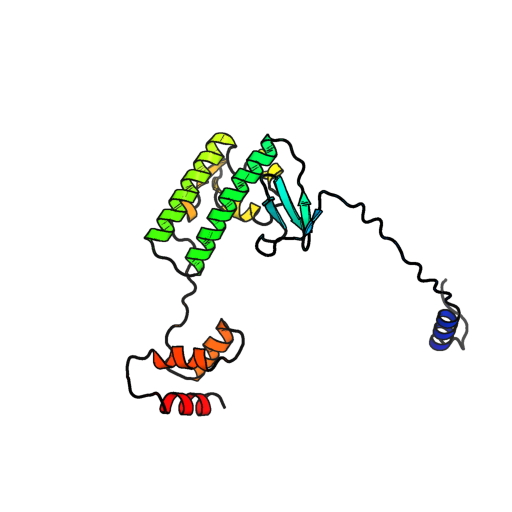 1 103 ? -12.090 14.314 10.505 1.00 89.25 103 GLN A CA 1
ATOM 840 C C . GLN A 1 103 ? -10.728 13.938 9.918 1.00 89.25 103 GLN A C 1
ATOM 842 O O . GLN A 1 103 ? -10.571 13.969 8.701 1.00 89.25 103 GLN A O 1
ATOM 847 N N . HIS A 1 104 ? -9.790 13.503 10.762 1.00 89.50 104 HIS A N 1
ATOM 848 C CA . HIS A 1 104 ? -8.457 13.114 10.313 1.00 89.50 104 HIS A CA 1
ATOM 849 C C . HIS A 1 104 ? -8.503 11.927 9.337 1.00 89.50 104 HIS A C 1
ATOM 851 O O . HIS A 1 104 ? -7.839 11.939 8.301 1.00 89.50 104 HIS A O 1
ATOM 857 N N . LEU A 1 105 ? -9.368 10.939 9.606 1.00 91.94 105 LEU A N 1
ATOM 858 C CA . LEU A 1 105 ? -9.589 9.823 8.685 1.00 91.94 105 LEU A CA 1
ATOM 859 C C . LEU A 1 105 ? -10.092 10.301 7.314 1.00 91.94 105 LEU A C 1
ATOM 861 O O . LEU A 1 105 ? -9.578 9.865 6.285 1.00 91.94 105 LEU A O 1
ATOM 865 N N . LYS A 1 106 ? -11.062 11.225 7.286 1.00 93.75 106 LYS A N 1
ATOM 866 C CA . LYS A 1 106 ? -11.597 11.779 6.033 1.00 93.75 106 LYS A CA 1
ATOM 867 C C . LYS A 1 106 ? -10.543 12.533 5.226 1.00 93.75 106 LYS A C 1
ATOM 869 O O . LYS A 1 106 ? -10.545 12.431 4.003 1.00 93.75 106 LYS A O 1
ATOM 874 N N . GLU A 1 107 ? -9.653 13.268 5.886 1.00 94.62 107 GLU A N 1
ATOM 875 C CA . GLU A 1 107 ? -8.546 13.970 5.226 1.00 94.62 107 GLU A CA 1
ATOM 876 C C . GLU A 1 107 ? -7.611 12.976 4.525 1.00 94.62 107 GLU A C 1
ATOM 878 O O . GLU A 1 107 ? -7.331 13.124 3.335 1.00 94.62 107 GLU A O 1
ATOM 883 N N . GLN A 1 108 ? -7.206 11.903 5.212 1.00 94.88 108 GLN A N 1
ATOM 884 C CA . GLN A 1 108 ? -6.362 10.865 4.611 1.00 94.88 108 GLN A CA 1
ATOM 885 C C . GLN A 1 108 ? -7.078 10.107 3.485 1.00 94.88 108 GLN A C 1
ATOM 887 O O . GLN A 1 108 ? -6.489 9.849 2.435 1.00 94.88 108 GLN A O 1
ATOM 892 N N . GLN A 1 109 ? -8.369 9.809 3.647 1.00 96.25 109 GLN A N 1
ATOM 893 C CA . GLN A 1 109 ? -9.183 9.195 2.594 1.00 96.25 109 GLN A CA 1
ATOM 894 C C . GLN A 1 109 ? -9.323 10.093 1.359 1.00 96.25 109 GLN A C 1
ATOM 896 O O . GLN A 1 109 ? -9.320 9.586 0.236 1.00 96.25 109 GLN A O 1
ATOM 901 N N . ALA A 1 110 ? -9.416 11.414 1.526 1.00 97.12 110 ALA A N 1
ATOM 902 C CA . ALA A 1 110 ? -9.441 12.352 0.406 1.00 97.12 110 ALA A CA 1
ATOM 903 C C . ALA A 1 110 ? -8.114 12.335 -0.370 1.00 97.12 110 ALA A C 1
ATOM 905 O O . ALA A 1 110 ? -8.127 12.253 -1.599 1.00 97.12 110 ALA A O 1
ATOM 906 N N . ILE A 1 111 ? -6.982 12.316 0.342 1.00 97.25 111 ILE A N 1
ATOM 907 C CA . ILE A 1 111 ? -5.645 12.198 -0.260 1.00 97.25 111 ILE A CA 1
ATOM 908 C C . ILE A 1 111 ? -5.512 10.872 -1.023 1.00 97.25 111 ILE A C 1
ATOM 910 O O . ILE A 1 111 ? -5.041 10.863 -2.164 1.00 97.25 111 ILE A O 1
ATOM 914 N N . LEU A 1 112 ? -5.972 9.758 -0.437 1.00 97.62 112 LEU A N 1
ATOM 915 C CA . LEU A 1 112 ? -5.981 8.451 -1.101 1.00 97.62 112 LEU A CA 1
ATOM 916 C C . LEU A 1 112 ? -6.810 8.489 -2.390 1.00 97.62 112 LEU A C 1
ATOM 918 O O . LEU A 1 112 ? -6.336 8.034 -3.430 1.00 97.62 112 LEU A O 1
ATOM 922 N N . ASN A 1 113 ? -8.021 9.056 -2.339 1.00 97.88 113 ASN A N 1
ATOM 923 C CA . ASN A 1 113 ? -8.891 9.194 -3.509 1.00 97.88 113 ASN A CA 1
ATOM 924 C C . ASN A 1 113 ? -8.213 9.990 -4.625 1.00 97.88 113 ASN A C 1
ATOM 926 O O . ASN A 1 113 ? -8.175 9.526 -5.762 1.00 97.88 113 ASN A O 1
ATOM 930 N N . GLU A 1 114 ? -7.640 11.151 -4.310 1.00 97.88 114 GLU A N 1
ATOM 931 C CA . GLU A 1 114 ? -6.997 12.006 -5.308 1.00 97.88 114 GLU A CA 1
ATOM 932 C C . GLU A 1 114 ? -5.810 11.303 -5.984 1.00 97.88 114 GLU A C 1
ATOM 934 O O . GLU A 1 114 ? -5.673 11.318 -7.213 1.00 97.88 114 GLU A O 1
ATOM 939 N N . LYS A 1 115 ? -4.946 10.663 -5.187 1.00 97.81 115 LYS A N 1
ATOM 940 C CA . LYS A 1 115 ? -3.762 9.953 -5.687 1.00 97.81 115 LYS A CA 1
ATOM 941 C C . LYS A 1 115 ? -4.148 8.744 -6.527 1.00 97.81 115 LYS A C 1
ATOM 943 O O . LYS A 1 115 ? -3.581 8.559 -7.605 1.00 97.81 115 LYS A O 1
ATOM 948 N N . TYR A 1 116 ? -5.134 7.977 -6.074 1.00 98.25 116 TYR A N 1
ATOM 949 C CA . TYR A 1 116 ? -5.674 6.842 -6.810 1.00 98.25 116 TYR A CA 1
ATOM 950 C C . TYR A 1 116 ? -6.311 7.277 -8.134 1.00 98.25 116 TYR A C 1
ATOM 952 O O . TYR A 1 116 ? -5.944 6.753 -9.182 1.00 98.25 116 TYR A O 1
ATOM 960 N N . ASP A 1 117 ? -7.193 8.279 -8.131 1.00 97.94 117 ASP A N 1
ATOM 961 C CA . ASP A 1 117 ? -7.890 8.724 -9.345 1.00 97.94 117 ASP A CA 1
ATOM 962 C C . ASP A 1 117 ? -6.904 9.261 -10.388 1.00 97.94 117 ASP A C 1
ATOM 964 O O . ASP A 1 117 ? -7.007 8.966 -11.584 1.00 97.94 117 ASP A O 1
ATOM 968 N N . ARG A 1 118 ? -5.882 9.995 -9.934 1.00 97.94 118 ARG A N 1
ATOM 969 C CA . ARG A 1 118 ? -4.786 10.461 -10.789 1.00 97.94 118 ARG A CA 1
ATOM 970 C C . ARG A 1 118 ? -3.986 9.296 -11.375 1.00 97.94 118 ARG A C 1
ATOM 972 O O . ARG A 1 118 ? -3.643 9.333 -12.558 1.00 97.94 118 ARG A O 1
ATOM 979 N N . PHE A 1 119 ? -3.690 8.279 -10.567 1.00 98.06 119 PHE A N 1
ATOM 980 C CA . PHE A 1 119 ? -2.968 7.086 -11.003 1.00 98.06 119 PHE A CA 1
ATOM 981 C C . PHE A 1 119 ? -3.771 6.293 -12.037 1.00 98.06 119 PHE A C 1
ATOM 983 O O . PHE A 1 119 ? -3.265 6.040 -13.132 1.00 98.06 119 PHE A O 1
ATOM 990 N N . VAL A 1 120 ? -5.036 5.980 -11.744 1.00 97.56 120 VAL A N 1
ATOM 991 C CA . VAL A 1 120 ? -5.917 5.209 -12.633 1.00 97.56 120 VAL A CA 1
ATOM 992 C C . VAL A 1 120 ? -6.121 5.923 -13.964 1.00 97.56 120 VAL A C 1
ATOM 994 O O . VAL A 1 120 ? -6.050 5.286 -15.015 1.00 97.56 120 VAL A O 1
ATOM 997 N N . LYS A 1 121 ? -6.266 7.253 -13.961 1.00 97.25 121 LYS A N 1
ATOM 998 C CA . LYS A 1 121 ? -6.374 8.044 -15.196 1.00 97.25 121 LYS A CA 1
ATOM 999 C C . LYS A 1 121 ? -5.151 7.903 -16.111 1.00 97.25 121 LYS A C 1
ATOM 1001 O O . LYS A 1 121 ? -5.301 7.966 -17.329 1.00 97.25 121 LYS A O 1
ATOM 1006 N N . LYS A 1 122 ? -3.946 7.742 -15.550 1.00 97.00 122 LYS A N 1
ATOM 1007 C CA . LYS A 1 122 ? -2.686 7.685 -16.314 1.00 97.00 122 LYS A CA 1
ATOM 1008 C C . LYS A 1 122 ? -2.252 6.254 -16.654 1.00 97.00 122 LYS A C 1
ATOM 1010 O O . LYS A 1 122 ? -1.742 6.022 -17.749 1.00 97.00 122 LYS A O 1
ATOM 1015 N N . TYR A 1 123 ? -2.438 5.304 -15.739 1.00 96.38 123 TYR A N 1
ATOM 1016 C CA . TYR A 1 123 ? -1.883 3.947 -15.836 1.00 96.38 123 TYR A CA 1
ATOM 1017 C C . TYR A 1 123 ? -2.928 2.827 -15.807 1.00 96.38 123 TYR A C 1
ATOM 1019 O O . TYR A 1 123 ? -2.559 1.667 -16.000 1.00 96.38 123 TYR A O 1
ATOM 1027 N N . GLY A 1 124 ? -4.207 3.154 -15.618 1.00 96.44 124 GLY A N 1
ATOM 1028 C CA . GLY A 1 124 ? -5.286 2.189 -15.418 1.00 96.44 124 GLY A CA 1
ATOM 1029 C C . GLY A 1 124 ? -5.343 1.642 -13.989 1.00 96.44 124 GLY A C 1
ATOM 1030 O O . GLY A 1 124 ? -4.568 2.041 -13.122 1.00 96.44 124 GLY A O 1
ATOM 1031 N N . TYR A 1 125 ? -6.271 0.713 -13.764 1.00 97.50 125 TYR A N 1
ATOM 1032 C CA . TYR A 1 125 ? -6.509 0.059 -12.474 1.00 97.50 125 TYR A CA 1
ATOM 1033 C C . TYR A 1 125 ? -5.258 -0.640 -11.916 1.00 97.50 125 TYR A C 1
ATOM 1035 O O . TYR A 1 125 ? -4.441 -1.178 -12.674 1.00 97.50 125 TYR A O 1
ATOM 1043 N N . ILE A 1 126 ? -5.098 -0.658 -10.598 1.00 97.31 126 ILE A N 1
ATOM 1044 C CA . ILE A 1 126 ? -4.021 -1.325 -9.848 1.00 97.31 126 ILE A CA 1
ATOM 1045 C C . ILE A 1 126 ? -3.942 -2.813 -10.209 1.00 97.31 126 ILE A C 1
ATOM 1047 O O . ILE A 1 126 ? -2.850 -3.350 -10.418 1.00 97.31 126 ILE A O 1
ATOM 1051 N N . THR A 1 127 ? -5.094 -3.463 -10.358 1.00 95.69 127 THR A N 1
ATOM 1052 C CA . THR A 1 127 ? -5.230 -4.879 -10.740 1.00 95.69 127 THR A CA 1
ATOM 1053 C C . THR A 1 127 ? -4.956 -5.148 -12.224 1.00 95.69 127 THR A C 1
ATOM 1055 O O . THR A 1 127 ? -4.919 -6.301 -12.659 1.00 95.69 127 THR A O 1
ATOM 1058 N N . SER A 1 128 ? -4.722 -4.113 -13.038 1.00 95.50 128 SER A N 1
ATOM 1059 C CA . SER A 1 128 ? -4.413 -4.295 -14.456 1.00 95.50 128 SER A CA 1
ATOM 1060 C C . SER A 1 128 ? -3.059 -4.986 -14.667 1.00 95.50 128 SER A C 1
ATOM 1062 O O . SER A 1 128 ? -2.095 -4.783 -13.926 1.00 95.50 128 SER A O 1
ATOM 1064 N N . ARG A 1 129 ? -2.944 -5.761 -15.756 1.00 95.06 129 ARG A N 1
ATOM 1065 C CA . ARG A 1 129 ? -1.733 -6.537 -16.090 1.00 95.06 129 ARG A CA 1
ATOM 1066 C C . ARG A 1 129 ? -0.447 -5.702 -16.084 1.00 95.06 129 ARG A C 1
ATOM 1068 O O . ARG A 1 129 ? 0.594 -6.188 -15.659 1.00 95.06 129 ARG A O 1
ATOM 1075 N N . GLY A 1 130 ? -0.502 -4.464 -16.579 1.00 94.81 130 GLY A N 1
ATOM 1076 C CA . GLY A 1 130 ? 0.675 -3.596 -16.662 1.00 94.81 130 GLY A CA 1
ATOM 1077 C C . GLY A 1 130 ? 1.191 -3.141 -15.297 1.00 94.81 130 GLY A C 1
ATOM 1078 O O . GLY A 1 130 ? 2.399 -2.989 -15.133 1.00 94.81 130 GLY A O 1
ATOM 1079 N N . ASN A 1 131 ? 0.286 -2.949 -14.338 1.00 96.88 131 ASN A N 1
ATOM 1080 C CA . ASN A 1 131 ? 0.615 -2.553 -12.972 1.00 96.88 131 ASN A CA 1
ATOM 1081 C C . ASN A 1 131 ? 1.022 -3.773 -12.136 1.00 96.88 131 ASN A C 1
ATOM 1083 O O . ASN A 1 131 ? 1.999 -3.696 -11.399 1.00 96.88 131 ASN A O 1
ATOM 1087 N N . ASN A 1 132 ? 0.382 -4.925 -12.364 1.00 95.94 132 ASN A N 1
ATOM 1088 C CA . ASN A 1 132 ? 0.801 -6.211 -11.808 1.00 95.94 132 ASN A CA 1
ATOM 1089 C C . ASN A 1 132 ? 2.258 -6.540 -12.151 1.00 95.94 132 ASN A C 1
ATOM 1091 O O . ASN A 1 132 ? 3.067 -6.746 -11.258 1.00 95.94 132 ASN A O 1
ATOM 1095 N N . ILE A 1 133 ? 2.629 -6.511 -13.434 1.00 95.62 133 ILE A N 1
ATOM 1096 C CA . ILE A 1 133 ? 4.010 -6.809 -13.850 1.00 95.62 133 ILE A CA 1
ATOM 1097 C C . ILE A 1 133 ? 5.013 -5.833 -13.219 1.00 95.62 133 ILE A C 1
ATOM 1099 O O . ILE A 1 133 ? 6.129 -6.234 -12.911 1.00 95.62 133 ILE A O 1
ATOM 1103 N N . ALA A 1 134 ? 4.626 -4.569 -13.033 1.00 95.38 134 ALA A N 1
ATOM 1104 C CA . ALA A 1 134 ? 5.510 -3.543 -12.494 1.00 95.38 134 ALA A CA 1
ATOM 1105 C C . ALA A 1 134 ? 5.745 -3.660 -10.979 1.00 95.38 134 ALA A C 1
ATOM 1107 O O . ALA A 1 134 ? 6.762 -3.163 -10.513 1.00 95.38 134 ALA A O 1
ATOM 1108 N N . PHE A 1 135 ? 4.816 -4.254 -10.220 1.00 96.81 135 PHE A N 1
ATOM 1109 C CA . PHE A 1 135 ? 4.797 -4.122 -8.755 1.00 96.81 135 PHE A CA 1
ATOM 1110 C C . PHE A 1 135 ? 4.515 -5.425 -7.992 1.00 96.81 135 PHE A C 1
ATOM 1112 O O . PHE A 1 135 ? 4.473 -5.412 -6.769 1.00 96.81 135 PHE A O 1
ATOM 1119 N N . ARG A 1 136 ? 4.332 -6.557 -8.682 1.00 95.31 136 ARG A N 1
ATOM 1120 C CA . ARG A 1 136 ? 3.999 -7.860 -8.069 1.00 95.31 136 ARG A CA 1
ATOM 1121 C C . ARG A 1 136 ? 5.001 -8.369 -7.029 1.00 95.31 136 ARG A C 1
ATOM 1123 O O . ARG A 1 136 ? 4.609 -9.186 -6.206 1.00 95.31 136 ARG A O 1
ATOM 1130 N N . ASP A 1 137 ? 6.259 -7.934 -7.095 1.00 95.44 137 ASP A N 1
ATOM 1131 C CA . ASP A 1 137 ? 7.301 -8.380 -6.164 1.00 95.44 137 ASP A CA 1
ATOM 1132 C C . ASP A 1 137 ? 7.251 -7.589 -4.839 1.00 95.44 137 ASP A C 1
ATOM 1134 O O . ASP A 1 137 ? 7.946 -7.925 -3.880 1.00 95.44 137 ASP A O 1
ATOM 1138 N N . ASP A 1 138 ? 6.422 -6.541 -4.762 1.00 97.56 138 ASP A N 1
ATOM 1139 C CA . ASP A 1 138 ? 6.172 -5.800 -3.531 1.00 97.56 138 ASP A CA 1
ATOM 1140 C C . ASP A 1 138 ? 5.240 -6.579 -2.599 1.00 97.56 138 ASP A C 1
ATOM 1142 O O . ASP A 1 138 ? 4.135 -6.974 -2.983 1.00 97.56 138 ASP A O 1
ATOM 1146 N N . ASN A 1 139 ? 5.653 -6.745 -1.344 1.00 96.88 139 ASN A N 1
ATOM 1147 C CA . ASN A 1 139 ? 4.890 -7.467 -0.326 1.00 96.88 139 ASN A CA 1
ATOM 1148 C C . ASN A 1 139 ? 3.507 -6.843 -0.060 1.00 96.88 139 ASN A C 1
ATOM 1150 O O . ASN A 1 139 ? 2.554 -7.542 0.280 1.00 96.88 139 ASN A O 1
ATOM 1154 N N . ASP A 1 140 ? 3.355 -5.536 -0.278 1.00 96.81 140 ASP A N 1
ATOM 1155 C CA . ASP A 1 140 ? 2.084 -4.843 -0.075 1.00 96.81 140 ASP A CA 1
ATOM 1156 C C . ASP A 1 140 ? 1.233 -4.769 -1.352 1.00 96.81 140 ASP A C 1
ATOM 1158 O O . ASP A 1 140 ? 0.138 -4.202 -1.331 1.00 96.81 140 ASP A O 1
ATOM 1162 N N . TYR A 1 141 ? 1.666 -5.355 -2.471 1.00 97.62 141 TYR A N 1
ATOM 1163 C CA . TYR A 1 141 ? 0.856 -5.363 -3.689 1.00 97.62 141 TYR A CA 1
ATOM 1164 C C . TYR A 1 141 ? -0.522 -6.033 -3.509 1.00 97.62 141 TYR A C 1
ATOM 1166 O O . TYR A 1 141 ? -1.512 -5.454 -3.960 1.00 97.62 141 TYR A O 1
ATOM 1174 N N . PRO A 1 142 ? -0.668 -7.175 -2.802 1.00 96.88 142 PRO A N 1
ATOM 1175 C CA . PRO A 1 142 ? -1.987 -7.747 -2.514 1.00 96.88 142 PRO A CA 1
ATOM 1176 C C . PRO A 1 142 ? -2.904 -6.804 -1.723 1.00 96.88 142 PRO A C 1
ATOM 1178 O O . PRO A 1 142 ? -4.112 -6.783 -1.957 1.00 96.88 142 PRO A O 1
ATOM 1181 N N . LEU A 1 143 ? -2.337 -5.990 -0.825 1.00 96.19 143 LEU A N 1
ATOM 1182 C CA . LEU A 1 143 ? -3.079 -4.955 -0.106 1.00 96.19 143 LEU A CA 1
ATOM 1183 C C . LEU A 1 143 ? -3.542 -3.844 -1.057 1.00 96.19 143 LEU A C 1
ATOM 1185 O O . LEU A 1 143 ? -4.672 -3.384 -0.957 1.00 96.19 143 LEU A O 1
ATOM 1189 N N . LEU A 1 144 ? -2.709 -3.428 -2.010 1.00 97.38 144 LEU A N 1
ATOM 1190 C CA . LEU A 1 144 ? -3.142 -2.469 -3.026 1.00 97.38 144 LEU A CA 1
ATOM 1191 C C . LEU A 1 144 ? -4.253 -3.033 -3.914 1.00 97.38 144 LEU A C 1
ATOM 1193 O O . LEU A 1 144 ? -5.172 -2.304 -4.271 1.00 97.38 144 LEU A O 1
ATOM 1197 N N . CYS A 1 145 ? -4.206 -4.319 -4.253 1.00 96.69 145 CYS A N 1
ATOM 1198 C CA . CYS A 1 145 ? -5.269 -4.963 -5.022 1.00 96.69 145 CYS A CA 1
ATOM 1199 C C . CYS A 1 145 ? -6.615 -4.953 -4.285 1.00 96.69 145 CYS A C 1
ATOM 1201 O O . CYS A 1 145 ? -7.646 -4.835 -4.939 1.00 96.69 145 CYS A O 1
ATOM 1203 N N . SER A 1 146 ? -6.635 -5.019 -2.948 1.00 96.38 146 SER A N 1
ATOM 1204 C CA . SER A 1 146 ? -7.888 -4.972 -2.177 1.00 96.38 146 SER A CA 1
ATOM 1205 C C . SER A 1 146 ? -8.564 -3.594 -2.170 1.00 96.38 146 SER A C 1
ATOM 1207 O O . SER A 1 146 ? -9.711 -3.480 -1.738 1.00 96.38 146 SER A O 1
ATOM 1209 N N . LEU A 1 147 ? -7.900 -2.557 -2.699 1.00 97.00 147 LEU A N 1
ATOM 1210 C CA . LEU A 1 147 ? -8.507 -1.253 -2.990 1.00 97.00 147 LEU A CA 1
ATOM 1211 C C . LEU A 1 147 ? -9.538 -1.319 -4.122 1.00 97.00 147 LEU A C 1
ATOM 1213 O O . LEU A 1 147 ? -10.355 -0.408 -4.264 1.00 97.00 147 LEU A O 1
ATOM 1217 N N . GLU A 1 148 ? -9.494 -2.369 -4.934 1.00 97.75 148 GLU A N 1
ATOM 1218 C CA . GLU A 1 148 ? -10.317 -2.537 -6.120 1.00 97.75 148 GLU A CA 1
ATOM 1219 C C . GLU A 1 148 ? -11.224 -3.758 -5.971 1.00 97.75 148 GLU A C 1
ATOM 1221 O O . GLU A 1 148 ? -10.769 -4.882 -5.766 1.00 97.75 148 GLU A O 1
ATOM 1226 N N . VAL A 1 149 ? -12.530 -3.541 -6.111 1.00 95.75 149 VAL A N 1
ATOM 1227 C CA . VAL A 1 149 ? -13.530 -4.609 -6.158 1.00 95.75 149 VAL A CA 1
ATOM 1228 C C . VAL A 1 149 ? -13.894 -4.846 -7.614 1.00 95.75 149 VAL A C 1
ATOM 1230 O O . VAL A 1 149 ? -14.414 -3.947 -8.281 1.00 95.75 149 VAL A O 1
ATOM 1233 N N . VAL A 1 150 ? -13.606 -6.054 -8.094 1.00 93.69 150 VAL A N 1
ATOM 1234 C CA . VAL A 1 150 ? -13.909 -6.491 -9.459 1.00 93.69 150 VAL A CA 1
ATOM 1235 C C . VAL A 1 150 ? -15.193 -7.314 -9.441 1.00 93.69 150 VAL A C 1
ATOM 1237 O O . VAL A 1 150 ? -15.262 -8.324 -8.742 1.00 93.69 150 VAL A O 1
ATOM 1240 N N . ASP A 1 151 ? -16.208 -6.880 -10.187 1.00 92.62 151 ASP A N 1
ATOM 1241 C CA . ASP A 1 151 ? -17.466 -7.620 -10.326 1.00 92.62 151 ASP A CA 1
ATOM 1242 C C . ASP A 1 151 ? -17.368 -8.762 -11.362 1.00 92.62 151 ASP A C 1
ATOM 1244 O O . ASP A 1 151 ? -16.365 -8.929 -12.063 1.00 92.62 151 ASP A O 1
ATOM 1248 N N . GLU A 1 152 ? -18.437 -9.554 -11.489 1.00 91.25 152 GLU A N 1
ATOM 1249 C CA . GLU A 1 152 ? -18.532 -10.656 -12.463 1.00 91.25 152 GLU A CA 1
ATOM 1250 C C . GLU A 1 152 ? -18.377 -10.189 -13.923 1.00 91.25 152 GLU A C 1
ATOM 1252 O O . GLU A 1 152 ? -17.910 -10.939 -14.783 1.00 91.25 152 GLU A O 1
ATOM 1257 N N . ASN A 1 153 ? -18.709 -8.926 -14.198 1.00 90.56 153 ASN A N 1
ATOM 1258 C CA . ASN A 1 153 ? -18.607 -8.292 -15.510 1.00 90.56 153 ASN A CA 1
ATOM 1259 C C . ASN A 1 153 ? -17.242 -7.617 -15.746 1.00 90.56 153 ASN A C 1
ATOM 1261 O O . ASN A 1 153 ? -17.051 -6.976 -16.781 1.00 90.56 153 ASN A O 1
ATOM 1265 N N . LYS A 1 154 ? -16.279 -7.784 -14.828 1.00 88.62 154 LYS A N 1
ATOM 1266 C CA . LYS A 1 154 ? -14.947 -7.152 -14.834 1.00 88.62 154 LYS A CA 1
ATOM 1267 C C . LYS A 1 154 ? -14.961 -5.627 -14.695 1.00 88.62 154 LYS A C 1
ATOM 1269 O O . LYS A 1 154 ? -13.974 -4.977 -15.049 1.00 88.62 154 LYS A O 1
ATOM 1274 N N . ASN A 1 155 ? -16.031 -5.044 -14.166 1.00 92.62 155 ASN A N 1
ATOM 1275 C CA . ASN A 1 155 ? -16.022 -3.645 -13.759 1.00 92.62 155 ASN A CA 1
ATOM 1276 C C . ASN A 1 155 ? -15.267 -3.507 -12.441 1.00 92.62 155 ASN A C 1
ATOM 1278 O O . ASN A 1 155 ? -15.457 -4.293 -11.514 1.00 92.62 155 ASN A O 1
ATOM 1282 N N . VAL A 1 156 ? -14.425 -2.479 -12.364 1.00 95.31 156 VAL A N 1
ATOM 1283 C CA . VAL A 1 156 ? -13.601 -2.200 -11.190 1.00 95.31 156 VAL A CA 1
ATOM 1284 C C . VAL A 1 156 ? -14.175 -1.000 -10.449 1.00 95.31 156 VAL A C 1
ATOM 1286 O O . VAL A 1 156 ? -14.300 0.091 -11.011 1.00 95.31 156 VAL A O 1
ATOM 1289 N N . THR A 1 157 ? -14.515 -1.202 -9.181 1.00 96.12 157 THR A N 1
ATOM 1290 C CA . THR A 1 157 ? -15.024 -0.161 -8.279 1.00 96.12 157 THR A CA 1
ATOM 1291 C C . THR A 1 157 ? -14.101 0.015 -7.075 1.00 96.12 157 THR A C 1
ATOM 1293 O O . THR A 1 157 ? -13.333 -0.881 -6.730 1.00 96.12 157 THR A O 1
ATOM 1296 N N . LYS A 1 158 ? -14.136 1.197 -6.449 1.00 97.25 158 LYS A N 1
ATOM 1297 C CA . LYS A 1 158 ? -13.339 1.492 -5.250 1.00 97.25 158 LYS A CA 1
ATOM 1298 C C . LYS A 1 158 ? -13.868 0.702 -4.053 1.00 97.25 158 LYS A C 1
ATOM 1300 O O . LYS A 1 158 ? -15.077 0.650 -3.839 1.00 97.25 158 LYS A O 1
ATOM 1305 N N . ALA A 1 159 ? -12.964 0.157 -3.247 1.00 96.25 159 ALA A N 1
ATOM 1306 C CA . ALA A 1 159 ? -13.302 -0.507 -1.996 1.00 96.25 159 ALA A CA 1
ATOM 1307 C C . ALA A 1 159 ? -13.802 0.468 -0.913 1.00 96.25 159 ALA A C 1
ATOM 1309 O O . ALA A 1 159 ? -13.632 1.689 -0.988 1.00 96.25 159 ALA A O 1
ATOM 1310 N N . ASP A 1 160 ? -14.365 -0.089 0.158 1.00 94.69 160 ASP A N 1
ATOM 1311 C CA . ASP A 1 160 ? -14.923 0.687 1.269 1.00 94.69 160 ASP A CA 1
ATOM 1312 C C . ASP A 1 160 ? -13.885 1.568 1.985 1.00 94.69 160 ASP A C 1
ATOM 1314 O O . ASP A 1 160 ? -14.242 2.619 2.518 1.00 94.69 160 ASP A O 1
ATOM 1318 N N . MET A 1 161 ? -12.595 1.216 1.937 1.00 94.31 161 MET A N 1
ATOM 1319 C CA . MET A 1 161 ? -11.524 1.967 2.606 1.00 94.31 161 MET A CA 1
ATOM 1320 C C . MET A 1 161 ? -11.377 3.416 2.107 1.00 94.31 161 MET A C 1
ATOM 1322 O O . MET A 1 161 ? -10.861 4.268 2.829 1.00 94.31 161 MET A O 1
ATOM 1326 N N . PHE A 1 162 ? -11.882 3.731 0.910 1.00 95.50 162 PHE A N 1
ATOM 1327 C CA . PHE A 1 162 ? -11.900 5.096 0.375 1.00 95.50 162 PHE A CA 1
ATOM 1328 C C . PHE A 1 162 ? -12.933 6.014 1.037 1.00 95.50 162 PHE A C 1
ATOM 1330 O O . PHE A 1 162 ? -12.872 7.225 0.827 1.00 95.50 162 PHE A O 1
ATOM 1337 N N . THR A 1 163 ? -13.914 5.470 1.764 1.00 92.06 163 THR A N 1
ATOM 1338 C CA . THR A 1 163 ? -15.059 6.254 2.273 1.00 92.06 163 THR A CA 1
ATOM 1339 C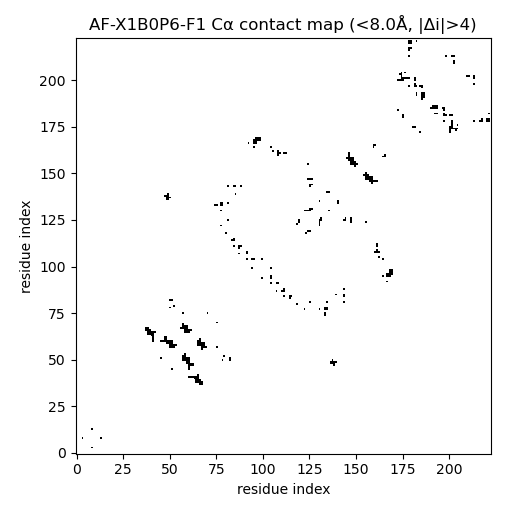 C . THR A 1 163 ? -15.495 5.900 3.691 1.00 92.06 163 THR A C 1
ATOM 1341 O O . THR A 1 163 ? -16.115 6.725 4.363 1.00 92.06 163 THR A O 1
ATOM 1344 N N . LYS A 1 164 ? -15.191 4.689 4.164 1.00 90.56 164 LYS A N 1
ATOM 1345 C CA . LYS A 1 164 ? -15.625 4.161 5.458 1.00 90.56 164 LYS A CA 1
ATOM 1346 C C . LYS A 1 164 ? -14.427 3.829 6.334 1.00 90.56 164 LYS A C 1
ATOM 1348 O O . LYS A 1 164 ? -13.344 3.526 5.842 1.00 90.56 164 LYS A O 1
ATOM 1353 N N . GLN A 1 165 ? -14.654 3.857 7.641 1.00 88.50 165 GLN A N 1
ATOM 1354 C CA . GLN A 1 165 ? -13.753 3.221 8.590 1.00 88.50 165 GLN A CA 1
ATOM 1355 C C . GLN A 1 165 ? -13.938 1.705 8.466 1.00 88.50 165 GLN A C 1
ATOM 1357 O O . GLN A 1 165 ? -15.041 1.200 8.671 1.00 88.50 165 GLN A O 1
ATOM 1362 N N . THR A 1 166 ? -12.884 1.000 8.072 1.00 86.38 166 THR A N 1
ATOM 1363 C CA . THR A 1 166 ? -12.901 -0.445 7.800 1.00 86.38 166 THR A CA 1
ATOM 1364 C C . THR A 1 166 ? -12.173 -1.252 8.869 1.00 86.38 166 THR A C 1
ATOM 1366 O O . THR A 1 166 ? -12.299 -2.472 8.892 1.00 86.38 166 THR A O 1
ATOM 1369 N N . ILE A 1 167 ? -11.413 -0.591 9.747 1.00 84.88 167 ILE A N 1
ATOM 1370 C CA . ILE A 1 167 ? -10.633 -1.219 10.814 1.00 84.88 167 ILE A CA 1
ATOM 1371 C C . ILE A 1 167 ? -11.136 -0.704 12.161 1.00 84.88 167 ILE A C 1
ATOM 1373 O O . ILE A 1 167 ? -11.266 0.506 12.383 1.00 84.88 167 ILE A O 1
ATOM 1377 N N . ARG A 1 168 ? -11.444 -1.649 13.053 1.00 78.00 168 ARG A N 1
ATOM 1378 C CA . ARG A 1 168 ? -11.779 -1.356 14.446 1.00 78.00 168 ARG A CA 1
ATOM 1379 C C . ARG A 1 168 ? -10.499 -0.952 15.177 1.00 78.00 168 ARG A C 1
ATOM 1381 O O . ARG A 1 168 ? -9.492 -1.645 15.053 1.00 78.00 168 ARG A O 1
ATOM 1388 N N . SER A 1 169 ? -10.556 0.151 15.918 1.00 77.31 169 SER A N 1
ATOM 1389 C CA . SER A 1 169 ? -9.462 0.580 16.787 1.00 77.31 169 SER A CA 1
ATOM 1390 C C . SER A 1 169 ? -9.164 -0.478 17.842 1.00 77.31 169 SER A C 1
ATOM 1392 O O . SER A 1 169 ? -10.070 -1.174 18.309 1.00 77.31 169 SER A O 1
ATOM 1394 N N . LEU A 1 170 ? -7.897 -0.588 18.228 1.00 69.94 170 LEU A N 1
ATOM 1395 C CA . LEU A 1 170 ? -7.539 -1.279 19.458 1.00 69.94 170 LEU A CA 1
ATOM 1396 C C . LEU A 1 170 ? -8.058 -0.434 20.622 1.00 69.94 170 LEU A C 1
ATOM 1398 O O . LEU A 1 170 ? -7.526 0.635 20.915 1.00 69.94 170 LEU A O 1
ATOM 1402 N N . ASP A 1 171 ? -9.139 -0.898 21.243 1.00 66.19 171 ASP A N 1
ATOM 1403 C CA . ASP A 1 171 ? -9.673 -0.287 22.453 1.00 66.19 171 ASP A CA 1
ATOM 1404 C C . ASP A 1 171 ? -8.688 -0.601 23.588 1.00 66.19 171 ASP A C 1
ATOM 1406 O O . ASP A 1 171 ? -8.709 -1.694 24.156 1.00 66.19 171 ASP A O 1
ATOM 1410 N N . LYS A 1 172 ? -7.769 0.329 23.874 1.00 70.62 172 LYS A N 1
ATOM 1411 C CA . LYS A 1 172 ? -6.870 0.199 25.023 1.00 70.62 172 LYS A CA 1
ATOM 1412 C C . LYS A 1 172 ? -7.703 0.256 26.293 1.00 70.62 172 LYS A C 1
ATOM 1414 O O . LYS A 1 172 ? -8.532 1.152 26.450 1.00 70.62 172 LYS A O 1
ATOM 1419 N N . ILE A 1 173 ? -7.471 -0.685 27.200 1.00 74.75 173 ILE A N 1
ATOM 1420 C CA . ILE A 1 173 ? -8.072 -0.631 28.529 1.00 74.75 173 ILE A CA 1
ATOM 1421 C C . ILE A 1 173 ? -7.441 0.565 29.244 1.00 74.75 173 ILE A C 1
ATOM 1423 O O . ILE A 1 173 ? -6.227 0.610 29.406 1.00 74.75 173 ILE A O 1
ATOM 1427 N N . THR A 1 174 ? -8.256 1.562 29.590 1.00 75.25 174 THR A N 1
ATOM 1428 C CA . THR A 1 174 ? -7.810 2.812 30.234 1.00 75.25 174 THR A CA 1
ATOM 1429 C C . THR A 1 174 ? -8.110 2.860 31.728 1.00 75.25 174 THR A C 1
ATOM 1431 O O . THR A 1 174 ? -7.596 3.734 32.423 1.00 75.25 174 THR A O 1
ATOM 1434 N N . GLU A 1 175 ? -8.949 1.946 32.209 1.00 79.12 175 GLU A N 1
ATOM 1435 C CA . GLU A 1 175 ? -9.354 1.829 33.605 1.00 79.12 175 GLU A CA 1
ATOM 1436 C C . GLU A 1 175 ? -9.594 0.360 33.962 1.00 79.12 175 GLU A C 1
ATOM 1438 O O . GLU A 1 175 ? -10.058 -0.421 33.128 1.00 79.12 175 GLU A O 1
ATOM 1443 N N . VAL A 1 176 ? -9.249 -0.012 35.191 1.00 80.94 176 VAL A N 1
ATOM 1444 C CA . VAL A 1 176 ? -9.457 -1.351 35.761 1.00 80.94 176 VAL A CA 1
ATOM 1445 C C . VAL A 1 176 ? -9.845 -1.217 37.228 1.00 80.94 176 VAL A C 1
ATOM 1447 O O . VAL A 1 176 ? -9.373 -0.311 37.918 1.00 80.94 176 VAL A O 1
ATOM 1450 N N . ASP A 1 177 ? -10.686 -2.126 37.716 1.00 77.69 177 ASP A N 1
ATOM 1451 C CA . ASP A 1 177 ? -11.218 -2.056 39.080 1.00 77.69 177 ASP A CA 1
ATOM 1452 C C . ASP A 1 177 ? -10.372 -2.858 40.078 1.00 77.69 177 ASP A C 1
ATOM 1454 O O . ASP A 1 177 ? -10.462 -2.637 41.290 1.00 77.69 177 ASP A O 1
ATOM 1458 N N . THR A 1 178 ? -9.544 -3.789 39.588 1.00 81.31 178 THR A N 1
ATOM 1459 C CA . THR A 1 178 ? -8.706 -4.671 40.417 1.00 81.31 178 THR A CA 1
ATOM 1460 C C . THR A 1 178 ? -7.240 -4.681 39.981 1.00 81.31 178 THR A C 1
ATOM 1462 O O . THR A 1 178 ? -6.903 -4.482 38.812 1.00 81.31 178 THR A O 1
ATOM 1465 N N . ALA A 1 179 ? -6.342 -4.968 40.925 1.00 80.56 179 ALA A N 1
ATOM 1466 C CA . ALA A 1 179 ? -4.918 -5.108 40.632 1.00 80.56 179 ALA A CA 1
ATOM 1467 C C . ALA A 1 179 ? -4.614 -6.292 39.699 1.00 80.56 179 ALA A C 1
ATOM 1469 O O . ALA A 1 179 ? -3.717 -6.206 38.863 1.00 80.56 179 ALA A O 1
ATOM 1470 N N . ASN A 1 180 ? -5.389 -7.374 39.803 1.00 81.94 180 ASN A N 1
ATOM 1471 C CA . ASN A 1 180 ? -5.261 -8.537 38.926 1.00 81.94 180 ASN A CA 1
ATOM 1472 C C . ASN A 1 180 ? -5.658 -8.226 37.479 1.00 81.94 180 ASN A C 1
ATOM 1474 O O . ASN A 1 180 ? -5.008 -8.702 36.548 1.00 81.94 180 ASN A O 1
ATOM 1478 N N . GLU A 1 181 ? -6.671 -7.384 37.273 1.00 82.19 181 GLU A N 1
ATOM 1479 C CA . GLU A 1 181 ? -6.985 -6.858 35.943 1.00 82.19 181 GLU A CA 1
ATOM 1480 C C . GLU A 1 181 ? -5.851 -5.966 35.432 1.00 82.19 181 GLU A C 1
ATOM 1482 O O . GLU A 1 181 ? -5.383 -6.179 34.317 1.00 82.19 181 GLU A O 1
ATOM 1487 N N . ALA A 1 182 ? -5.328 -5.047 36.253 1.00 83.94 182 ALA A N 1
ATOM 1488 C CA . ALA A 1 182 ? -4.178 -4.216 35.880 1.00 83.94 182 ALA A CA 1
ATOM 1489 C C . ALA A 1 182 ? -2.966 -5.065 35.456 1.00 83.94 182 ALA A C 1
ATOM 1491 O O . ALA A 1 182 ? -2.312 -4.774 34.452 1.00 83.94 182 ALA A O 1
ATOM 1492 N N . LEU A 1 183 ? -2.694 -6.147 36.192 1.00 84.44 183 LEU A N 1
ATOM 1493 C CA . LEU A 1 183 ? -1.621 -7.094 35.902 1.00 84.44 183 LEU A CA 1
ATOM 1494 C C . LEU A 1 183 ? -1.848 -7.802 34.565 1.00 84.44 183 LEU A C 1
ATOM 1496 O O . LEU A 1 183 ? -0.937 -7.861 33.738 1.00 84.44 183 LEU A O 1
ATOM 1500 N N . ALA A 1 184 ? -3.058 -8.318 34.337 1.00 86.44 184 ALA A N 1
ATOM 1501 C CA . ALA A 1 184 ? -3.414 -8.980 33.087 1.00 86.44 184 ALA A CA 1
ATOM 1502 C C . ALA A 1 184 ? -3.259 -8.033 31.887 1.00 86.44 184 ALA A C 1
ATOM 1504 O O . ALA A 1 184 ? -2.709 -8.433 30.862 1.00 86.44 184 ALA A O 1
ATOM 1505 N N . VAL A 1 185 ? -3.666 -6.767 32.030 1.00 85.94 185 VAL A N 1
ATOM 1506 C CA . VAL A 1 185 ? -3.502 -5.740 30.990 1.00 85.94 185 VAL A CA 1
ATOM 1507 C C . VAL A 1 185 ? -2.028 -5.411 30.766 1.00 85.94 185 VAL A C 1
ATOM 1509 O O . VAL A 1 185 ? -1.590 -5.356 29.623 1.00 85.94 185 VAL A O 1
ATOM 1512 N N . SER A 1 186 ? -1.231 -5.263 31.824 1.00 86.75 186 SER A N 1
ATOM 1513 C CA . SER A 1 186 ? 0.212 -5.011 31.715 1.00 86.75 186 SER A CA 1
ATOM 1514 C C . SER A 1 186 ? 0.941 -6.139 30.979 1.00 86.75 186 SER A C 1
ATOM 1516 O O . SER A 1 186 ? 1.715 -5.881 30.056 1.00 86.75 186 SER A O 1
ATOM 1518 N N . LEU A 1 187 ? 0.631 -7.394 31.313 1.00 86.69 187 LEU A N 1
ATOM 1519 C CA . LEU A 1 187 ? 1.180 -8.559 30.621 1.00 86.69 187 LEU A CA 1
ATOM 1520 C C . LEU A 1 187 ? 0.721 -8.635 29.161 1.00 86.69 187 LEU A C 1
ATOM 1522 O O . LEU A 1 187 ? 1.530 -8.962 28.295 1.00 86.69 187 LEU A O 1
ATOM 1526 N N . ASN A 1 188 ? -0.543 -8.318 28.880 1.00 84.75 188 ASN A N 1
ATOM 1527 C CA . ASN A 1 188 ? -1.102 -8.377 27.531 1.00 84.75 188 ASN A CA 1
ATOM 1528 C C . ASN A 1 188 ? -0.580 -7.257 26.613 1.00 84.75 188 ASN A C 1
ATOM 1530 O O . ASN A 1 188 ? -0.271 -7.515 25.454 1.00 84.75 188 ASN A O 1
ATOM 1534 N N . GLU A 1 189 ? -0.457 -6.029 27.121 1.00 83.56 189 GLU A N 1
ATOM 1535 C CA . GLU A 1 189 ? -0.054 -4.849 26.338 1.00 83.56 189 GLU A CA 1
ATOM 1536 C C . GLU A 1 189 ? 1.471 -4.702 26.229 1.00 83.56 189 GLU A C 1
ATOM 1538 O O . GLU A 1 189 ? 1.984 -4.296 25.187 1.00 83.56 189 GLU A O 1
ATOM 1543 N N . LEU A 1 190 ? 2.216 -5.020 27.295 1.00 85.69 190 LEU A N 1
ATOM 1544 C CA . LEU A 1 190 ? 3.658 -4.750 27.383 1.00 85.69 190 LEU A CA 1
ATOM 1545 C C . LEU A 1 1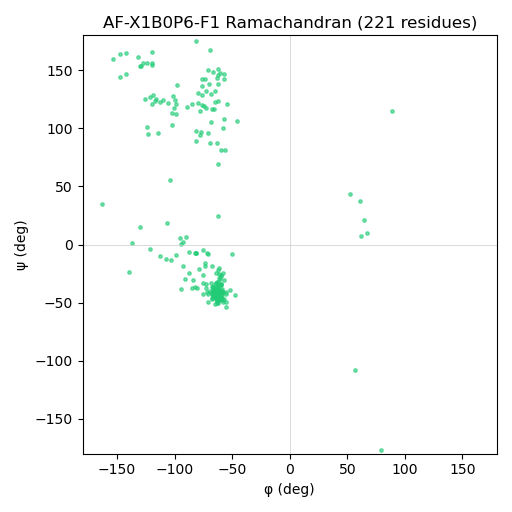90 ? 4.519 -6.020 27.394 1.00 85.69 190 LEU A C 1
ATOM 1547 O O . LEU A 1 190 ? 5.746 -5.922 27.318 1.00 85.69 190 LEU A O 1
ATOM 1551 N N . GLY A 1 191 ? 3.914 -7.208 27.519 1.00 86.06 191 GLY A N 1
ATOM 1552 C CA . GLY A 1 191 ? 4.632 -8.487 27.594 1.00 86.06 191 GLY A CA 1
ATOM 1553 C C . GLY A 1 191 ? 5.465 -8.666 28.869 1.00 86.06 191 GLY A C 1
ATOM 1554 O O . GLY A 1 191 ? 6.277 -9.587 28.956 1.00 86.06 191 GLY A O 1
ATOM 1555 N N . LYS A 1 192 ? 5.306 -7.774 29.849 1.00 87.50 192 LYS A N 1
ATOM 1556 C CA . LYS A 1 192 ? 6.023 -7.763 31.128 1.00 87.50 192 LYS A CA 1
ATOM 1557 C C . LYS A 1 192 ? 5.173 -7.080 32.192 1.00 87.50 192 LYS A C 1
ATOM 1559 O O . LYS A 1 192 ? 4.302 -6.284 31.862 1.00 87.50 192 LYS A O 1
ATOM 1564 N N . VAL A 1 193 ? 5.482 -7.348 33.457 1.00 88.44 193 VAL A N 1
ATOM 1565 C CA . VAL A 1 193 ? 4.874 -6.632 34.584 1.00 88.44 193 VAL A CA 1
ATOM 1566 C C . VAL A 1 193 ? 5.476 -5.230 34.671 1.00 88.44 193 VAL A C 1
ATOM 1568 O O . VAL A 1 193 ? 6.685 -5.081 34.858 1.00 88.44 193 VAL A O 1
ATOM 1571 N N . ASP A 1 194 ? 4.634 -4.209 34.536 1.00 87.31 194 ASP A N 1
ATOM 1572 C CA . ASP A 1 194 ? 4.989 -2.795 34.651 1.00 87.31 194 ASP A CA 1
ATOM 1573 C C . ASP A 1 194 ? 4.111 -2.125 35.717 1.00 87.31 194 ASP A C 1
ATOM 1575 O O . ASP A 1 194 ? 2.949 -1.792 35.487 1.00 87.31 194 ASP A O 1
ATOM 1579 N N . ILE A 1 195 ? 4.678 -1.941 36.912 1.00 84.62 195 ILE A N 1
ATOM 1580 C CA . ILE A 1 195 ? 3.955 -1.422 38.084 1.00 84.62 195 ILE A CA 1
ATOM 1581 C C . ILE A 1 195 ? 3.488 0.023 37.856 1.00 84.62 195 ILE A C 1
ATOM 1583 O O . ILE A 1 195 ? 2.417 0.403 38.332 1.00 84.62 195 ILE A O 1
ATOM 1587 N N . SER A 1 196 ? 4.258 0.833 37.122 1.00 83.88 196 SER A N 1
ATOM 1588 C CA . SER A 1 196 ? 3.887 2.220 36.825 1.00 83.88 196 SER A CA 1
ATOM 1589 C C . SER A 1 196 ? 2.648 2.273 35.936 1.00 83.88 196 SER A C 1
ATOM 1591 O O . SER A 1 196 ? 1.708 2.998 36.254 1.00 83.88 196 SER A O 1
ATOM 1593 N N . PHE A 1 197 ? 2.607 1.441 34.895 1.00 81.62 197 PHE A N 1
ATOM 1594 C CA . PHE A 1 197 ? 1.444 1.306 34.020 1.00 81.62 197 PHE A CA 1
ATOM 1595 C C . PHE A 1 197 ? 0.222 0.726 34.750 1.00 81.62 197 PHE A C 1
ATOM 1597 O O . PHE A 1 197 ? -0.879 1.256 34.628 1.00 81.62 197 PHE A O 1
ATOM 1604 N N . MET A 1 198 ? 0.408 -0.313 35.572 1.00 84.88 198 MET A N 1
ATOM 1605 C CA . MET A 1 198 ? -0.674 -0.884 36.389 1.00 84.88 198 MET A CA 1
ATOM 1606 C C . MET A 1 198 ? -1.302 0.156 37.326 1.00 84.88 198 MET A C 1
ATOM 1608 O O . MET A 1 198 ? -2.521 0.202 37.474 1.00 84.88 198 MET A O 1
ATOM 1612 N N . THR A 1 199 ? -0.471 1.005 37.937 1.00 82.19 199 THR A N 1
ATOM 1613 C CA . THR A 1 199 ? -0.932 2.072 38.836 1.00 82.19 199 THR A CA 1
ATOM 1614 C C . THR A 1 199 ? -1.709 3.140 38.068 1.00 82.19 199 THR A C 1
ATOM 1616 O O . THR A 1 199 ? -2.759 3.564 38.532 1.00 82.19 199 THR A O 1
ATOM 1619 N N . GLU A 1 200 ? -1.247 3.536 36.876 1.00 83.31 200 GLU A N 1
ATOM 1620 C CA . GLU A 1 200 ? -1.947 4.503 36.014 1.00 83.31 200 GLU A CA 1
ATOM 1621 C C . GLU A 1 200 ? -3.353 4.022 35.616 1.00 83.31 200 GLU A C 1
ATOM 1623 O O . GLU A 1 200 ? -4.309 4.797 35.664 1.00 83.31 200 GLU A O 1
ATOM 1628 N N . LEU A 1 201 ? -3.497 2.733 35.289 1.00 82.12 201 LEU A N 1
ATOM 1629 C CA . LEU A 1 201 ? -4.793 2.123 34.969 1.00 82.12 201 LEU A CA 1
ATOM 1630 C C . LEU A 1 201 ? -5.738 2.067 36.175 1.00 82.12 201 LEU A C 1
ATOM 1632 O O . LEU A 1 201 ? -6.946 2.243 36.023 1.00 82.12 201 LEU A O 1
ATOM 1636 N N . TYR A 1 202 ? -5.200 1.821 37.367 1.00 74.06 202 TYR A N 1
ATOM 1637 C CA . TYR A 1 202 ? -5.985 1.674 38.594 1.00 74.06 202 TYR A CA 1
ATOM 1638 C C . TYR A 1 202 ? -6.388 3.033 39.208 1.00 74.06 202 TYR A C 1
ATOM 1640 O O . TYR A 1 202 ? -7.506 3.207 39.705 1.00 74.06 202 TYR A O 1
ATOM 1648 N N . ASP A 1 203 ? -5.502 4.034 39.138 1.00 67.75 203 ASP A N 1
ATOM 1649 C CA . ASP A 1 203 ? -5.694 5.367 39.734 1.00 67.75 203 ASP A CA 1
ATOM 1650 C C . ASP A 1 203 ? -6.560 6.318 38.881 1.00 67.75 203 ASP A C 1
ATOM 1652 O O . ASP A 1 203 ? -6.936 7.391 39.359 1.00 67.75 203 ASP A O 1
ATOM 1656 N N . ASN A 1 204 ? -6.936 5.944 37.649 1.00 59.53 204 ASN A N 1
ATOM 1657 C CA . ASN A 1 204 ? -7.878 6.726 36.829 1.00 59.53 204 ASN A CA 1
ATOM 1658 C C . ASN A 1 204 ? -9.333 6.664 37.330 1.00 59.53 204 ASN A C 1
ATOM 1660 O O . ASN A 1 204 ? -10.188 7.425 36.868 1.00 59.53 204 ASN A O 1
ATOM 1664 N N . THR A 1 205 ? -9.625 5.825 38.328 1.00 50.22 205 THR A N 1
ATOM 1665 C CA . THR A 1 205 ? -10.904 5.863 39.038 1.00 50.22 205 THR A CA 1
ATOM 1666 C C . THR A 1 205 ? -11.029 7.191 39.798 1.00 50.22 205 THR A C 1
ATOM 1668 O O . THR A 1 205 ? -10.195 7.552 40.624 1.00 50.22 205 THR A O 1
ATOM 1671 N N . ALA A 1 206 ? -12.085 7.960 39.516 1.00 45.69 206 ALA A N 1
ATOM 1672 C CA . ALA A 1 206 ? -12.302 9.356 39.928 1.00 45.69 206 ALA A CA 1
ATOM 1673 C C . ALA A 1 206 ? -12.406 9.646 41.455 1.00 45.69 206 ALA A C 1
ATOM 1675 O O . ALA A 1 206 ? -12.977 10.661 41.862 1.00 45.69 206 ALA A O 1
ATOM 1676 N N . PHE A 1 207 ? -11.840 8.815 42.330 1.00 45.53 207 PHE A N 1
ATOM 1677 C CA . PHE A 1 207 ? -11.831 8.992 43.780 1.00 45.53 207 PHE A CA 1
ATOM 1678 C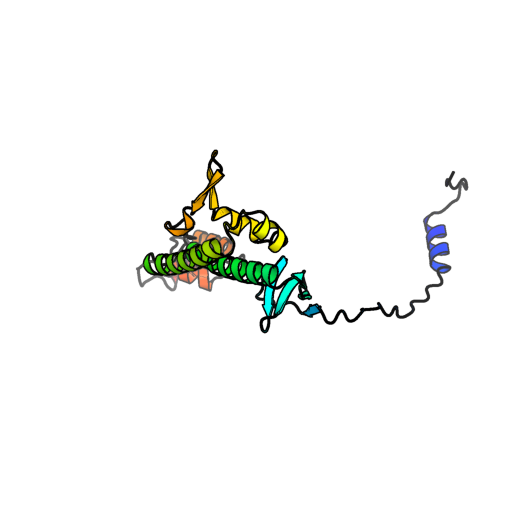 C . PHE A 1 207 ? -10.410 9.232 44.306 1.00 45.53 207 PHE A C 1
ATOM 1680 O O . PHE A 1 207 ? -9.657 8.310 44.612 1.00 45.53 207 PHE A O 1
ATOM 1687 N N . LYS A 1 208 ? -10.070 10.516 44.483 1.00 41.34 208 LYS A N 1
ATOM 1688 C CA . LYS A 1 208 ? -8.861 11.008 45.170 1.00 41.34 208 LYS A CA 1
ATOM 1689 C C . LYS A 1 208 ? -8.823 10.595 46.657 1.00 41.34 208 LYS A C 1
ATOM 1691 O O . LYS A 1 208 ? -8.947 11.454 47.520 1.00 41.34 208 LYS A O 1
ATOM 1696 N N . THR A 1 209 ? -8.636 9.314 46.977 1.00 43.97 209 THR A N 1
ATOM 1697 C CA . THR A 1 209 ? -8.291 8.831 48.338 1.00 43.97 209 THR A CA 1
ATOM 1698 C C . THR A 1 209 ? -7.725 7.394 48.355 1.00 43.97 209 THR A C 1
ATOM 1700 O O . THR A 1 209 ? -7.965 6.649 49.302 1.00 43.97 209 THR A O 1
ATOM 1703 N N . LYS A 1 210 ? -6.947 6.958 47.347 1.00 49.06 210 LYS A N 1
ATOM 1704 C CA . LYS A 1 210 ? -6.429 5.566 47.298 1.00 49.06 210 LYS A CA 1
ATOM 1705 C C . LYS A 1 210 ? -4.925 5.360 47.055 1.00 49.06 210 LYS A C 1
ATOM 1707 O O . LYS A 1 210 ? -4.508 4.222 46.885 1.00 49.06 210 LYS A O 1
ATOM 1712 N N . SER A 1 211 ? -4.080 6.383 47.188 1.00 50.94 211 SER A N 1
ATOM 1713 C CA . SER A 1 211 ? -2.638 6.250 46.886 1.00 50.94 211 SER A CA 1
ATOM 1714 C C . SER A 1 211 ? -1.873 5.205 47.741 1.00 50.94 211 SER A C 1
ATOM 1716 O O . SER A 1 211 ? -0.949 4.575 47.245 1.00 50.94 211 SER A O 1
ATOM 1718 N N . ILE A 1 212 ? -2.279 4.937 48.995 1.00 51.66 212 ILE A N 1
ATOM 1719 C CA . ILE A 1 212 ? -1.640 3.900 49.848 1.00 51.66 212 ILE A CA 1
ATOM 1720 C C . ILE A 1 212 ? -2.315 2.525 49.707 1.00 51.66 212 ILE A C 1
ATOM 1722 O O . ILE A 1 212 ? -1.665 1.492 49.848 1.00 51.66 212 ILE A O 1
ATOM 1726 N N . LYS A 1 213 ? -3.620 2.500 49.414 1.00 54.19 213 LYS A N 1
ATOM 1727 C CA . LYS A 1 213 ? -4.378 1.252 49.280 1.00 54.19 213 LYS A CA 1
ATOM 1728 C C . LYS A 1 213 ? -4.064 0.534 47.961 1.00 54.19 213 LYS A C 1
ATOM 1730 O O . LYS A 1 213 ? -3.967 -0.681 47.965 1.00 54.19 213 LYS A O 1
ATOM 1735 N N . CYS A 1 214 ? -3.778 1.286 46.896 1.00 53.25 214 CYS A N 1
ATOM 1736 C CA . CYS A 1 214 ? -3.346 0.761 45.598 1.00 53.25 214 CYS A CA 1
ATOM 1737 C C . CYS A 1 214 ? -2.103 -0.146 45.701 1.00 53.25 214 CYS A C 1
ATOM 1739 O O . CYS A 1 214 ? -2.135 -1.288 45.259 1.00 53.25 214 CYS A O 1
ATOM 1741 N N . PHE A 1 215 ? -1.042 0.301 46.386 1.00 57.03 215 PHE A N 1
ATOM 1742 C CA . PHE A 1 215 ? 0.169 -0.512 46.574 1.00 57.03 215 PHE A CA 1
ATOM 1743 C C . PHE A 1 215 ? -0.075 -1.787 47.391 1.00 57.03 215 PHE A C 1
ATOM 1745 O O . PHE A 1 215 ? 0.502 -2.825 47.083 1.00 57.03 215 PHE A O 1
ATOM 1752 N N . ILE A 1 216 ? -0.911 -1.712 48.430 1.00 60.75 216 ILE A N 1
ATOM 1753 C CA . ILE A 1 216 ? -1.231 -2.863 49.286 1.00 60.75 216 ILE A CA 1
ATOM 1754 C C . ILE A 1 216 ? -2.101 -3.873 48.530 1.00 60.75 216 ILE A C 1
ATOM 1756 O O . ILE A 1 216 ? -1.845 -5.068 48.624 1.00 60.75 216 ILE A O 1
ATOM 1760 N N . ASP A 1 217 ? -3.090 -3.403 47.770 1.00 61.16 217 ASP A N 1
ATOM 1761 C CA . ASP A 1 217 ? -3.979 -4.256 46.978 1.00 61.16 217 ASP A CA 1
ATOM 1762 C C . ASP A 1 217 ? -3.194 -4.929 45.829 1.00 61.16 217 ASP A C 1
ATOM 1764 O O . ASP A 1 217 ? -3.296 -6.139 45.660 1.00 61.16 217 ASP A O 1
ATOM 1768 N N . ILE A 1 218 ? -2.304 -4.208 45.125 1.00 61.31 218 ILE A N 1
ATOM 1769 C CA . ILE A 1 218 ? -1.409 -4.806 44.110 1.00 61.31 218 ILE A CA 1
ATOM 1770 C C . ILE A 1 218 ? -0.503 -5.878 44.718 1.00 61.31 218 ILE A C 1
ATOM 1772 O O . ILE A 1 218 ? -0.309 -6.934 44.120 1.00 61.31 218 ILE A O 1
ATOM 1776 N N . PHE A 1 219 ? 0.043 -5.633 45.908 1.00 63.75 219 PHE A N 1
ATOM 1777 C CA . PHE A 1 219 ? 0.936 -6.591 46.553 1.00 63.75 219 PHE A CA 1
ATOM 1778 C C . PHE A 1 219 ? 0.197 -7.819 47.105 1.00 63.75 219 PHE A C 1
ATOM 1780 O O . PHE A 1 219 ? 0.761 -8.907 47.092 1.00 63.75 219 PHE A O 1
ATOM 1787 N N . ASN A 1 220 ? -1.041 -7.659 47.581 1.00 61.12 220 ASN A N 1
ATOM 1788 C CA . ASN A 1 220 ? -1.833 -8.748 48.161 1.00 61.12 220 ASN A CA 1
ATOM 1789 C C . ASN A 1 220 ? -2.588 -9.587 47.123 1.00 61.12 220 ASN A C 1
ATOM 1791 O O . ASN A 1 220 ? -2.818 -10.763 47.376 1.00 61.12 220 ASN A O 1
ATOM 1795 N N . ASP A 1 221 ? -2.999 -9.001 45.996 1.00 60.62 221 ASP A N 1
ATOM 1796 C CA . ASP A 1 221 ? -3.802 -9.710 44.992 1.00 60.62 221 ASP A CA 1
ATOM 1797 C C . ASP A 1 221 ? -2.940 -10.469 43.970 1.00 60.62 221 ASP A C 1
ATOM 1799 O O . ASP A 1 221 ? -3.423 -11.431 43.369 1.00 60.62 221 ASP A O 1
ATOM 1803 N N . CYS A 1 222 ? -1.684 -10.045 43.770 1.00 53.19 222 CYS A N 1
ATOM 1804 C CA . CYS A 1 222 ? -0.766 -10.609 42.771 1.00 53.19 222 CYS A CA 1
ATOM 1805 C C . CYS A 1 222 ? 0.248 -11.637 43.329 1.00 53.19 222 CYS A C 1
ATOM 1807 O O . CYS A 1 222 ? 0.957 -12.252 42.529 1.00 53.19 222 CYS A O 1
ATOM 1809 N N . MET A 1 223 ? 0.359 -11.807 44.656 1.00 50.84 223 MET A N 1
ATOM 1810 C CA . MET A 1 223 ? 1.223 -12.801 45.335 1.00 50.84 223 MET A CA 1
ATOM 1811 C C . MET A 1 223 ? 0.392 -13.886 46.013 1.00 50.84 223 MET A C 1
ATOM 1813 O O . MET A 1 223 ? 0.805 -15.065 45.925 1.00 50.84 223 MET A O 1
#

Nearest PDB structures (foldseek):
  8tla-assembly1_B  TM=6.344E-01  e=5.922E+00  Homo sapiens
  7t3t-assembly1_A  TM=5.297E-01  e=5.594E+00  Homo sapiens
  8tla-assembly1_A  TM=6.416E-01  e=9.892E+00  Homo sapiens
  7t3q-assembly1_D  TM=3.720E-01  e=3.349E+00  Homo sapiens

pLDDT: mean 84.63, std 14.71, range [41.34, 98.25]

InterPro domains:
  IPR060541 Probable helicase, winged helix domain [PF28553] (175-205)

Radius of gyration: 29.37 Å; Cα contacts (8 Å, |Δi|>4): 215; chains: 1; bounding box: 63×72×68 Å

Solvent-accessible surface area (backbone atoms only — not comparable to full-atom values): 13334 Å² total; per-residue (Å²): 133,96,70,85,84,58,92,81,69,50,68,66,62,51,49,53,50,52,56,74,66,57,84,79,80,87,67,89,74,77,69,83,67,71,79,53,87,51,56,45,77,42,62,86,88,56,61,70,37,29,68,48,68,61,96,89,40,49,28,35,27,58,77,70,29,22,38,56,60,88,68,56,70,75,42,49,54,48,38,54,50,49,46,55,52,47,53,49,51,51,47,54,53,49,42,31,38,71,56,65,54,76,66,60,52,49,55,52,24,50,53,47,47,55,55,48,54,56,41,34,75,76,70,44,55,67,78,34,70,75,43,37,76,52,37,64,81,27,70,59,39,69,63,55,38,62,47,49,44,69,48,99,86,69,50,77,42,79,31,62,68,58,81,44,89,81,56,77,47,64,82,72,82,67,62,40,96,44,49,57,53,23,48,52,49,25,37,70,77,67,74,40,90,42,70,70,61,27,47,55,24,47,63,61,52,95,61,98,81,45,84,70,56,51,58,51,44,41,57,64,65,73,106

Foldseek 3Di:
DPDDPDPPDDPVVVVVVVVVPDDDDPDPPPDPPVVLVQKDFDDPVDDAQAWDADPNWIWGHHPGITGTDDDDPVLSVLSVLLVVLLVLLVVLVVCQQADDDPVVNLVSLVVSVVSQVVSCVVPNQCPDPSNCVSGVSHPCSVVSVQQWDQDPVRDTDGDCSSPDSPDHYDPQQQADCALVVLQVSCCVPPVDGDLVSSCRRHVPPPDPPCPPVSVVRNVVVVD

Mean predicted aligned error: 14.2 Å